Protein AF-A0A0G1F668-F1 (afdb_monomer_lite)

Secondary structure (DSSP, 8-state):
---SSHHHHHHHHHHHHTT--HHHHHHHTTS-HHHHHHHHHTS-----HHHHHHHHHHTT--HHHHHHTS-PPPPP-SHHHHHHHHHHHHTT--HHHHHHHHT--HHHHHHHHHSS---B-GGGHHHHHHHHT--HHHHHTTBS--PPP---HHHHHHHHHHHHTT--HHHHHHHTTS-HHHHHHHHTT-S--TT-HHHHHHHHHHHT--HHHHHHHSPP-----THHHHTT--HHHHHHHHHHHHTT--HHHHHHHHTS-HHHHHHHHTTS----HHHHHHHHHHTTSPPPGGGS---------THHHHHHHHHHHHHTS---HHHHHHHHHHHHHHHHS--

Foldseek 3Di:
DAAPAQQLNVLVVLCVVVVHDLCQLCVQLVHDSVVSVCRNNVVDQDDDPSSLVSNCVSSVHDSVVSVVRGPDDAAAPEPQLNLLVVLCVVVVHDLVRLCVQLVHDSVVSVCRNRNPQQADALVSLVSSCRSSVHQSQVCLVRYDDPDPDAPQQLLCVLSSLCSSVSHDLCRLCVQLVHDSVVNVCRNNVNDQCLPVLVSLVSSCVSSVHDSVSSNVSGDHPPPPPCVVLVVQQQPQLCVLVVLCVVVVHDLCRLCVQLVHDSVVNVCRNSNNDQDDPVVQVSSCVSSVHDDDPVSRDDPPPPPDDPVNVVVVVVVVVVVVPDDDVVVVVVVVVVVVVVVPDDD

Sequence (343 aa):
MPSKTKLGKFLRARRLKLGLRQTEVAKISGMRQSHYSAFETGLFKSLKPKQLNSLSKALQCEPLQLQSLFFNKPEPKTELGKLIRTRRKRLGLTLKEFAKFSGINYPVIRILENGIRDSFSYRLIKPLAKALALEPSVLSKYVGRKMKATDSKLGQLIRTRRKELAFNQIQLAEKLQITRQFLSQIELGKCPLSQNDIMIELLAKVLELDILELQKARPAIKVRRRSVEEARLTPLGKFLTRRRLELGLSQKELAGRMEIWMSTISVIETGRLHPGPKLLNKLSRALECQIPAELIPLRITIRLSNQGFKNLSKIKEISNINNDSEIIDRAIELLREQLEKPT

pLDDT: mean 83.0, std 15.87, range [38.34, 97.5]

Radius of gyration: 42.42 Å; chains: 1; bounding box: 84×62×120 Å

Structure (mmCIF, N/CA/C/O backbone):
data_AF-A0A0G1F668-F1
#
_entry.id   AF-A0A0G1F668-F1
#
loop_
_atom_site.group_PDB
_atom_site.id
_atom_site.type_symbol
_atom_site.label_atom_id
_atom_site.label_alt_id
_atom_site.label_comp_id
_atom_site.label_asym_id
_atom_site.label_entity_id
_atom_site.label_seq_id
_atom_site.pdbx_PDB_ins_code
_atom_site.Cartn_x
_atom_site.Cartn_y
_atom_site.Cartn_z
_atom_site.occupancy
_atom_site.B_iso_or_equiv
_atom_site.auth_seq_id
_atom_site.auth_comp_id
_atom_site.auth_asym_id
_atom_site.auth_atom_id
_atom_site.pdbx_PDB_model_num
ATOM 1 N N . MET A 1 1 ? -30.029 23.454 26.563 1.00 62.38 1 MET A N 1
ATOM 2 C CA . MET A 1 1 ? -29.983 23.138 25.114 1.00 62.38 1 MET A CA 1
ATOM 3 C C . MET A 1 1 ? -30.462 21.712 24.841 1.00 62.38 1 MET A C 1
ATOM 5 O O . MET A 1 1 ? -30.230 20.847 25.684 1.00 62.38 1 MET A O 1
ATOM 9 N N . PRO A 1 2 ? -31.179 21.446 23.736 1.00 73.44 2 PRO A N 1
ATOM 10 C CA . PRO A 1 2 ? -31.526 20.086 23.320 1.00 73.44 2 PRO A CA 1
ATOM 11 C C . PRO A 1 2 ? -30.282 19.315 22.842 1.00 73.44 2 PRO A C 1
ATOM 13 O O . PRO A 1 2 ? -29.390 19.884 22.218 1.00 73.44 2 PRO A O 1
ATOM 16 N N . SER A 1 3 ? -30.212 18.018 23.157 1.00 78.69 3 SER A N 1
ATOM 17 C CA . SER A 1 3 ? -29.082 17.159 22.779 1.00 78.69 3 SER A CA 1
ATOM 18 C C . SER A 1 3 ? -28.982 16.950 21.276 1.00 78.69 3 SER A C 1
ATOM 20 O O . SER A 1 3 ? -29.998 16.732 20.610 1.00 78.69 3 SER A O 1
ATOM 22 N N . LYS A 1 4 ? -27.754 16.862 20.757 1.00 81.12 4 LYS A N 1
ATOM 23 C CA . LYS A 1 4 ? -27.502 16.389 19.385 1.00 81.12 4 LYS A CA 1
ATOM 24 C C . LYS A 1 4 ? -27.450 14.855 19.283 1.00 81.12 4 LYS A C 1
ATOM 26 O O . LYS A 1 4 ? -27.563 14.325 18.182 1.00 81.12 4 LYS A O 1
ATOM 31 N N . THR A 1 5 ? -27.292 14.124 20.393 1.00 88.50 5 THR A N 1
ATOM 32 C CA . THR A 1 5 ? -27.145 12.654 20.382 1.00 88.50 5 THR A CA 1
ATOM 33 C C . THR A 1 5 ? -28.481 11.938 20.608 1.00 88.50 5 THR A C 1
ATOM 35 O O . THR A 1 5 ? -29.347 12.435 21.328 1.00 88.50 5 THR A O 1
ATOM 38 N N . LYS A 1 6 ? -28.653 10.743 20.015 1.00 90.69 6 LYS A N 1
ATOM 39 C CA . LYS A 1 6 ? -29.844 9.895 20.238 1.00 90.69 6 LYS A CA 1
ATOM 40 C C . LYS A 1 6 ? -30.005 9.540 21.722 1.00 90.69 6 LYS A C 1
ATOM 42 O O . LYS A 1 6 ? -31.094 9.697 22.264 1.00 90.69 6 LYS A O 1
ATOM 47 N N . LEU A 1 7 ? -28.903 9.167 22.382 1.00 91.25 7 LEU A N 1
ATOM 48 C CA . LEU A 1 7 ? -28.864 8.893 23.819 1.00 91.25 7 LEU A CA 1
ATOM 49 C C . LEU A 1 7 ? -29.345 10.090 24.646 1.00 91.25 7 LEU A C 1
ATOM 51 O O . LEU A 1 7 ? -30.250 9.941 25.456 1.00 91.25 7 LEU A O 1
ATOM 55 N N . GLY A 1 8 ? -28.783 11.284 24.438 1.00 93.56 8 GLY A N 1
ATOM 56 C CA . GLY A 1 8 ? -29.137 12.444 25.256 1.00 93.56 8 GLY A CA 1
ATOM 57 C C . GLY A 1 8 ? -30.592 12.881 25.073 1.00 93.56 8 GLY A C 1
ATOM 58 O O . GLY A 1 8 ? -31.247 13.245 26.050 1.00 93.56 8 GLY A O 1
ATOM 59 N N . LYS A 1 9 ? -31.133 12.770 23.848 1.00 93.88 9 LYS A N 1
ATOM 60 C CA . LYS A 1 9 ? -32.568 12.980 23.580 1.00 93.88 9 LYS A CA 1
ATOM 61 C C . LYS A 1 9 ? -33.434 11.968 24.334 1.00 93.88 9 LYS A C 1
ATOM 63 O O . LYS A 1 9 ? -34.394 12.373 24.984 1.00 93.88 9 LYS A O 1
ATOM 68 N N . PHE A 1 10 ? -33.072 10.685 24.284 1.00 95.00 10 PHE A N 1
ATOM 69 C CA . PHE A 1 10 ? -33.795 9.621 24.981 1.00 95.00 10 PHE A CA 1
ATOM 70 C C . PHE A 1 10 ? -33.776 9.805 26.502 1.00 95.00 10 PHE A C 1
ATOM 72 O O . PHE A 1 10 ? -34.835 9.798 27.122 1.00 95.00 10 PHE A O 1
ATOM 79 N N . LEU A 1 11 ? -32.597 10.031 27.094 1.00 95.06 11 LEU A N 1
ATOM 80 C CA . LEU A 1 11 ? -32.444 10.229 28.539 1.00 95.06 11 LEU A CA 1
ATOM 81 C C . LEU A 1 11 ? -33.298 11.404 29.025 1.00 95.06 11 LEU A C 1
ATOM 83 O O . LEU A 1 11 ? -34.057 11.264 29.982 1.00 95.06 11 LEU A O 1
ATOM 87 N N . ARG A 1 12 ? -33.250 12.533 28.307 1.00 95.50 12 ARG A N 1
ATOM 88 C CA . ARG A 1 12 ? -34.050 13.716 28.636 1.00 95.50 12 ARG A CA 1
ATOM 89 C C . ARG A 1 12 ? -35.549 13.456 28.525 1.00 95.50 12 ARG A C 1
ATOM 91 O O . ARG A 1 12 ? -36.287 13.826 29.433 1.00 95.50 12 ARG A O 1
ATOM 98 N N . ALA A 1 13 ? -36.001 12.830 27.439 1.00 95.62 13 ALA A N 1
ATOM 99 C CA . ALA A 1 13 ? -37.414 12.512 27.243 1.00 95.62 13 ALA A CA 1
ATOM 100 C C . ALA A 1 13 ? -37.928 11.552 28.325 1.00 95.62 13 ALA A C 1
ATOM 102 O O . ALA A 1 13 ? -38.985 11.788 28.909 1.00 95.62 13 ALA A O 1
ATOM 103 N N . ARG A 1 14 ? -37.155 10.506 28.645 1.00 96.56 14 ARG A N 1
ATOM 104 C CA . ARG A 1 14 ? -37.525 9.526 29.670 1.00 96.56 14 ARG A CA 1
ATOM 105 C C . ARG A 1 14 ? -37.577 10.156 31.057 1.00 96.56 14 ARG A C 1
ATOM 107 O O . ARG A 1 14 ? -38.552 9.944 31.766 1.00 96.56 14 ARG A O 1
ATOM 114 N N . ARG A 1 15 ? -36.586 10.978 31.410 1.00 96.81 15 ARG A N 1
ATOM 115 C CA . ARG A 1 15 ? -36.574 11.715 32.676 1.00 96.81 15 ARG A CA 1
ATOM 116 C C . ARG A 1 15 ? -37.800 12.618 32.827 1.00 96.81 15 ARG A C 1
ATOM 118 O O . ARG A 1 15 ? -38.437 12.590 33.872 1.00 96.81 15 ARG A O 1
ATOM 125 N N . LEU A 1 16 ? -38.127 13.405 31.798 1.00 96.50 16 LEU A N 1
ATOM 126 C CA . LEU A 1 16 ? -39.286 14.304 31.830 1.00 96.50 16 LEU A CA 1
ATOM 127 C C . LEU A 1 16 ? -40.608 13.532 31.930 1.00 96.50 16 LEU A C 1
ATOM 129 O O . LEU A 1 16 ? -41.477 13.940 32.689 1.00 96.50 16 LEU A O 1
ATOM 133 N N . LYS A 1 17 ? -40.733 12.389 31.241 1.00 97.38 17 LYS A N 1
ATOM 134 C CA . LYS A 1 17 ? -41.906 11.504 31.351 1.00 97.38 17 LYS A CA 1
ATOM 135 C C . LYS A 1 17 ? -42.102 10.953 32.770 1.00 97.38 17 LYS A C 1
ATOM 137 O O . LYS A 1 17 ? -43.231 10.701 33.164 1.00 97.38 17 LYS A O 1
ATOM 142 N N . LEU A 1 18 ? -41.017 10.770 33.521 1.00 96.88 18 LEU A N 1
ATOM 143 C CA . LEU A 1 18 ? -41.045 10.328 34.918 1.00 96.88 18 LEU A CA 1
ATOM 144 C C . LEU A 1 18 ? -41.188 11.490 35.919 1.00 96.88 18 LEU A C 1
ATOM 146 O O . LEU A 1 18 ? -41.170 11.250 37.119 1.00 96.88 18 LEU A O 1
ATOM 150 N N . GLY A 1 19 ? -41.276 12.742 35.453 1.00 97.12 19 GLY A N 1
ATOM 151 C CA . GLY A 1 19 ? -41.369 13.919 36.324 1.00 97.12 19 GLY A CA 1
ATOM 152 C C . GLY A 1 19 ? -40.091 14.234 37.111 1.00 97.12 19 GLY A C 1
ATOM 153 O O . GLY A 1 19 ? -40.127 15.043 38.031 1.00 97.12 19 GLY A O 1
ATOM 154 N N . LEU A 1 20 ? -38.954 13.625 36.758 1.00 97.25 20 LEU A N 1
ATOM 155 C CA . LEU A 1 20 ? -37.727 13.709 37.552 1.00 97.25 20 LEU A CA 1
ATOM 156 C C . LEU A 1 20 ? -36.856 14.921 37.180 1.00 97.25 20 LEU A C 1
ATOM 158 O O . LEU A 1 20 ? -36.667 15.284 36.008 1.00 97.25 20 LEU A O 1
ATOM 162 N N . ARG A 1 21 ? -36.207 15.512 38.182 1.00 97.44 21 ARG A N 1
ATOM 163 C CA . ARG A 1 21 ? -35.127 16.494 38.013 1.00 97.44 21 ARG A CA 1
ATOM 164 C C . ARG A 1 21 ? -33.801 15.789 37.718 1.00 97.44 21 ARG A C 1
ATOM 166 O O . ARG A 1 21 ? -33.587 14.625 38.048 1.00 97.44 21 ARG A O 1
ATOM 173 N N . GLN A 1 22 ? -32.863 16.496 37.085 1.00 97.25 22 GLN A N 1
ATOM 174 C CA . GLN A 1 22 ? -31.537 15.929 36.784 1.00 97.25 22 GLN A CA 1
ATOM 175 C C . GLN A 1 22 ? -30.779 15.507 38.055 1.00 97.25 22 GLN A C 1
ATOM 177 O O . GLN A 1 22 ? -30.064 14.509 38.038 1.00 97.25 22 GLN A O 1
ATOM 182 N N . THR A 1 23 ? -30.936 16.261 39.146 1.00 97.50 23 THR A N 1
ATOM 183 C CA . THR A 1 23 ? -30.355 15.967 40.465 1.00 97.50 23 THR A CA 1
ATOM 184 C C . THR A 1 23 ? -30.878 14.658 41.049 1.00 97.50 23 THR A C 1
ATOM 186 O O . THR A 1 23 ? -30.102 13.887 41.605 1.00 97.50 23 THR A O 1
ATOM 189 N N . GLU A 1 24 ? -32.168 14.375 40.877 1.00 97.50 24 GLU A N 1
ATOM 190 C CA . GLU A 1 24 ? -32.819 13.161 41.378 1.00 97.50 24 GLU A CA 1
ATOM 191 C C . GLU A 1 24 ? -32.341 11.929 40.618 1.00 97.50 24 GLU A C 1
ATOM 193 O O . GLU A 1 24 ? -31.877 10.974 41.235 1.00 97.50 24 GLU A O 1
ATOM 198 N N . VAL A 1 25 ? -32.342 11.977 39.279 1.00 97.06 25 VAL A N 1
ATOM 199 C CA . VAL A 1 25 ? -31.810 10.870 38.465 1.00 97.06 25 VAL A CA 1
ATOM 200 C C . VAL A 1 25 ? -30.346 10.609 38.807 1.00 97.06 25 VAL A C 1
ATOM 202 O O . VAL A 1 25 ? -29.932 9.457 38.934 1.00 97.06 25 VAL A O 1
ATOM 205 N N . ALA A 1 26 ? -29.557 11.668 38.992 1.00 96.94 26 ALA A N 1
ATOM 206 C CA . ALA A 1 26 ? -28.158 11.557 39.375 1.00 96.94 26 ALA A CA 1
ATOM 207 C C . ALA A 1 26 ? -27.988 10.891 40.752 1.00 96.94 26 ALA A C 1
ATOM 209 O O . ALA A 1 26 ? -27.183 9.970 40.879 1.00 96.94 26 ALA A O 1
ATOM 210 N N . LYS A 1 27 ? -28.804 11.273 41.745 1.00 96.94 27 LYS A N 1
ATOM 211 C CA . LYS A 1 27 ? -28.826 10.652 43.078 1.00 96.94 27 LYS A CA 1
ATOM 212 C C . LYS A 1 27 ? -29.193 9.166 43.006 1.00 96.94 27 LYS A C 1
ATOM 214 O O . LYS A 1 27 ? -28.454 8.346 43.540 1.00 96.94 27 LYS A O 1
ATOM 219 N N . ILE A 1 28 ? -30.265 8.809 42.292 1.00 96.31 28 ILE A N 1
ATOM 220 C CA . ILE A 1 28 ? -30.735 7.416 42.156 1.00 96.31 28 ILE A CA 1
ATOM 221 C C . ILE A 1 28 ? -29.701 6.549 41.423 1.00 96.31 28 ILE A C 1
ATOM 223 O O . ILE A 1 28 ? -29.450 5.407 41.798 1.00 96.31 28 ILE A O 1
ATOM 227 N N . SER A 1 29 ? -29.065 7.091 40.383 1.00 94.88 29 SER A N 1
ATOM 228 C CA . SER A 1 29 ? -28.052 6.372 39.599 1.00 94.88 29 SER A CA 1
ATOM 229 C C . SER A 1 29 ? -26.641 6.414 40.206 1.00 94.88 29 SER A C 1
ATOM 231 O O . SER A 1 29 ? -25.715 5.842 39.624 1.00 94.88 29 SER A O 1
ATOM 233 N N . GLY A 1 30 ? -26.456 7.072 41.356 1.00 94.88 30 GLY A N 1
ATOM 234 C CA . GLY A 1 30 ? -25.165 7.182 42.036 1.00 94.88 30 GLY A CA 1
ATOM 235 C C . GLY A 1 30 ? -24.115 7.972 41.246 1.00 94.88 30 GLY A C 1
ATOM 236 O O . GLY A 1 30 ? -22.928 7.647 41.298 1.00 94.88 30 GLY A O 1
ATOM 237 N N . MET A 1 31 ? -24.523 8.983 40.473 1.00 95.25 31 MET A N 1
ATOM 238 C CA . MET A 1 31 ? -23.611 9.853 39.725 1.00 95.25 31 MET A CA 1
ATOM 239 C C . MET A 1 31 ? -23.769 11.328 40.083 1.00 95.25 31 MET A C 1
ATOM 241 O O . MET A 1 31 ? -24.760 11.758 40.658 1.00 95.25 31 MET A O 1
ATOM 245 N N . ARG A 1 32 ? -22.776 12.137 39.705 1.00 96.44 32 ARG A N 1
ATOM 246 C CA . ARG A 1 32 ? -22.866 13.596 39.829 1.00 96.44 32 ARG A CA 1
ATOM 247 C C . ARG A 1 32 ? -23.904 14.140 38.845 1.00 96.44 32 ARG A C 1
ATOM 249 O O . ARG A 1 32 ? -23.953 13.698 37.696 1.00 96.44 32 ARG A O 1
ATOM 256 N N . GLN A 1 33 ? -24.679 15.143 39.254 1.00 96.88 33 GLN A N 1
ATOM 257 C CA . GLN A 1 33 ? -25.666 15.778 38.371 1.00 96.88 33 GLN A CA 1
ATOM 258 C C . GLN A 1 33 ? -25.020 16.351 37.102 1.00 96.88 33 GLN A C 1
ATOM 260 O O . GLN A 1 33 ? -25.575 16.197 36.015 1.00 96.88 33 GLN A O 1
ATOM 265 N N . SER A 1 34 ? -23.814 16.912 37.207 1.00 96.31 34 SER A N 1
ATOM 266 C CA . SER A 1 34 ? -23.057 17.410 36.054 1.00 96.31 34 SER A CA 1
ATOM 267 C C . SER A 1 34 ? -22.725 16.307 35.042 1.00 96.31 34 SER A C 1
ATOM 269 O O . SER A 1 34 ? -22.824 16.530 33.839 1.00 96.31 34 SER A O 1
ATOM 271 N N . HIS A 1 35 ? -22.412 15.092 35.506 1.00 94.94 35 HIS A N 1
ATOM 272 C CA . HIS A 1 35 ? -22.218 13.924 34.640 1.00 94.94 35 HIS A CA 1
ATOM 273 C C . HIS A 1 35 ? -23.505 13.541 33.909 1.00 94.94 35 HIS A C 1
ATOM 275 O O . HIS A 1 35 ? -23.475 13.312 32.702 1.00 94.94 35 HIS A O 1
ATOM 281 N N . TYR A 1 36 ? -24.633 13.497 34.618 1.00 95.38 36 TYR A N 1
ATOM 282 C CA . TYR A 1 36 ? -25.922 13.205 34.000 1.00 95.38 36 TYR A CA 1
ATOM 283 C C . TYR A 1 36 ? -26.302 14.268 32.953 1.00 95.38 36 TYR A C 1
ATOM 285 O O . TYR A 1 36 ? -26.645 13.941 31.815 1.00 95.38 36 TYR A O 1
ATOM 293 N N . SER A 1 37 ? -26.134 15.548 33.295 1.00 95.56 37 SER A N 1
ATOM 294 C CA . SER A 1 37 ? -26.334 16.671 32.373 1.00 95.56 37 SER A CA 1
ATOM 295 C C . SER A 1 37 ? -25.419 16.582 31.143 1.00 95.56 37 SER A C 1
ATOM 297 O O . SER A 1 37 ? -25.859 16.842 30.022 1.00 95.56 37 SER A O 1
ATOM 299 N N . ALA A 1 38 ? -24.170 16.128 31.299 1.00 93.88 38 ALA A N 1
ATOM 300 C CA . ALA A 1 38 ? -23.252 15.900 30.181 1.00 93.88 38 ALA A CA 1
ATOM 301 C C . ALA A 1 38 ? -23.747 14.805 29.215 1.00 93.88 38 ALA A C 1
ATOM 303 O O . ALA A 1 38 ? -23.549 14.921 28.003 1.00 93.88 38 ALA A O 1
ATOM 304 N N . PHE A 1 39 ? -24.434 13.768 29.707 1.00 92.12 39 PHE A N 1
ATOM 305 C CA . PHE A 1 39 ? -25.101 12.789 28.841 1.00 92.12 39 PHE A CA 1
ATOM 306 C C . PHE A 1 39 ? -26.321 13.390 28.136 1.00 92.12 39 PHE A C 1
ATOM 308 O O . PHE A 1 39 ? -26.450 13.240 26.920 1.00 92.12 39 PHE A O 1
ATOM 315 N N . GLU A 1 40 ? -27.184 14.117 28.858 1.00 93.81 40 GLU A N 1
ATOM 316 C CA . GLU A 1 40 ? -28.361 14.765 28.259 1.00 93.81 40 GLU A CA 1
ATOM 317 C C . GLU A 1 40 ? -27.977 15.801 27.205 1.00 93.81 40 GLU A C 1
ATOM 319 O O . GLU A 1 40 ? -28.616 15.879 26.166 1.00 93.81 40 GLU A O 1
ATOM 324 N N . THR A 1 41 ? -26.917 16.575 27.411 1.00 92.75 41 THR A N 1
ATOM 325 C CA . THR A 1 41 ? -26.439 17.575 26.437 1.00 92.75 41 THR A CA 1
ATOM 326 C C . THR A 1 41 ? -25.645 16.954 25.284 1.00 92.75 41 THR A C 1
ATOM 328 O O . THR A 1 41 ? -25.466 17.589 24.245 1.00 92.75 41 THR A O 1
ATOM 331 N N . GLY A 1 42 ? -25.228 15.691 25.420 1.00 89.00 42 GLY A N 1
ATOM 332 C CA . GLY A 1 42 ? -24.474 14.953 24.407 1.00 89.00 42 GLY A CA 1
ATOM 333 C C . GLY A 1 42 ? -22.966 15.216 24.422 1.00 89.00 42 GLY A C 1
ATOM 334 O O . GLY A 1 42 ? -22.275 14.794 23.491 1.00 89.00 42 GLY A O 1
ATOM 335 N N . LEU A 1 43 ? -22.452 15.876 25.466 1.00 87.25 43 LEU A N 1
ATOM 336 C CA . LEU A 1 43 ? -21.015 15.990 25.736 1.00 87.25 43 LEU A CA 1
ATOM 337 C C . LEU A 1 43 ? -20.400 14.601 25.942 1.00 87.25 43 LEU A C 1
ATOM 339 O O . LEU A 1 43 ? -19.350 14.286 25.379 1.00 87.25 43 LEU A O 1
ATOM 343 N N . PHE A 1 44 ? -21.092 13.735 26.684 1.00 87.06 44 PHE A N 1
ATOM 344 C CA . PHE A 1 44 ? -20.717 12.334 26.832 1.00 87.06 44 PHE A CA 1
ATOM 345 C C . PHE A 1 44 ? -21.530 11.439 25.900 1.00 87.06 44 PHE A C 1
ATOM 347 O O . PHE A 1 44 ? -22.752 11.536 25.807 1.00 87.06 44 PHE A O 1
ATOM 354 N N . LYS A 1 45 ? -20.827 10.541 25.203 1.00 80.75 45 LYS A N 1
ATOM 355 C CA . LYS A 1 45 ? -21.398 9.702 24.135 1.00 80.75 45 LYS A CA 1
ATOM 356 C C . LYS A 1 45 ? -21.480 8.214 24.491 1.00 80.75 45 LYS A C 1
ATOM 358 O O . LYS A 1 45 ? -22.047 7.439 23.726 1.00 80.75 45 LYS A O 1
ATOM 363 N N . SER A 1 46 ? -20.916 7.808 25.630 1.00 81.88 46 SER A N 1
ATOM 364 C CA . SER A 1 46 ? -20.824 6.404 26.046 1.00 81.88 46 SER A CA 1
ATOM 365 C C . SER A 1 46 ? -20.922 6.247 27.560 1.00 81.88 46 SER A C 1
ATOM 367 O O . SER A 1 46 ? -20.244 6.979 28.282 1.00 81.88 46 SER A O 1
ATOM 369 N N . LEU A 1 47 ? -21.674 5.249 28.027 1.00 82.62 47 LEU A N 1
ATOM 370 C CA . LEU A 1 47 ? -21.724 4.854 29.437 1.00 82.62 47 LEU A CA 1
ATOM 371 C C . LEU A 1 47 ? -20.798 3.664 29.702 1.00 82.62 47 LEU A C 1
ATOM 373 O O . LEU A 1 47 ? -20.651 2.770 28.869 1.00 82.62 47 LEU A O 1
ATOM 377 N N . LYS A 1 48 ? -20.184 3.630 30.887 1.00 85.00 48 LYS A N 1
ATOM 378 C CA . LYS A 1 48 ? -19.529 2.416 31.393 1.00 85.00 48 LYS A CA 1
ATOM 379 C C . LYS A 1 48 ? -20.599 1.380 31.789 1.00 85.00 48 LYS A C 1
ATOM 381 O O . LYS A 1 48 ? -21.681 1.790 32.207 1.00 85.00 48 LYS A O 1
ATOM 386 N N . PRO A 1 49 ? -20.298 0.067 31.779 1.00 84.81 49 PRO A N 1
ATOM 387 C CA . PRO A 1 49 ? -21.273 -0.977 32.127 1.00 84.81 49 PRO A CA 1
ATOM 388 C C . PRO A 1 49 ? -21.947 -0.769 33.492 1.00 84.81 49 PRO A C 1
ATOM 390 O O . PRO A 1 49 ? -23.161 -0.875 33.609 1.00 84.81 49 PRO A O 1
ATOM 393 N N . LYS A 1 50 ? -21.177 -0.362 34.513 1.00 87.44 50 LYS A N 1
ATOM 394 C CA . LYS A 1 50 ? -21.730 -0.028 35.838 1.00 87.44 50 LYS A CA 1
ATOM 395 C C . LYS A 1 50 ? -22.742 1.124 35.778 1.00 87.44 50 LYS A C 1
ATOM 397 O O . LYS A 1 50 ? -23.796 1.046 36.390 1.00 87.44 50 LYS A O 1
ATOM 402 N N . GLN A 1 51 ? -22.436 2.173 35.011 1.00 90.31 51 GLN A N 1
ATOM 403 C CA . GLN A 1 51 ? -23.309 3.344 34.875 1.00 90.31 51 GLN A CA 1
ATOM 404 C C . GLN A 1 51 ? -24.586 3.016 34.099 1.00 90.31 51 GLN A C 1
ATOM 406 O O . GLN A 1 51 ? -25.628 3.586 34.392 1.00 90.31 51 GLN A O 1
ATOM 411 N N . LEU A 1 52 ? -24.502 2.102 33.128 1.00 91.12 52 LEU A N 1
ATOM 412 C CA . LEU A 1 52 ? -25.638 1.625 32.342 1.00 91.12 52 LEU A CA 1
ATOM 413 C C . LEU A 1 52 ? -26.684 0.966 33.244 1.00 91.12 52 LEU A C 1
ATOM 415 O O . LEU A 1 52 ? -27.842 1.368 33.206 1.00 91.12 52 LEU A O 1
ATOM 419 N N . ASN A 1 53 ? -26.265 0.037 34.107 1.00 91.56 53 ASN A N 1
ATOM 420 C CA . ASN A 1 53 ? -27.174 -0.639 35.035 1.00 91.56 53 ASN A CA 1
ATOM 421 C C . ASN A 1 53 ? -27.809 0.344 36.028 1.00 91.56 53 ASN A C 1
ATOM 423 O O . ASN A 1 53 ? -29.018 0.305 36.245 1.00 91.56 53 ASN A O 1
ATOM 427 N N . SER A 1 54 ? -27.023 1.265 36.595 1.00 93.75 54 SER A N 1
ATOM 428 C CA . SER A 1 54 ? -27.555 2.270 37.522 1.00 93.75 54 SER A CA 1
ATOM 429 C C . SER A 1 54 ? -28.536 3.238 36.849 1.00 93.75 54 SER A C 1
ATOM 431 O O . SER A 1 54 ? -29.547 3.599 37.445 1.00 93.75 54 SER A O 1
ATOM 433 N N . LEU A 1 55 ? -28.275 3.645 35.601 1.00 94.00 55 LEU A N 1
ATOM 434 C CA . LEU A 1 55 ? -29.185 4.502 34.831 1.00 94.00 55 LEU A CA 1
ATOM 435 C C . LEU A 1 55 ? -30.450 3.782 34.387 1.00 94.00 55 LEU A C 1
ATOM 437 O O . LEU A 1 55 ? -31.519 4.380 34.431 1.00 94.00 55 LEU A O 1
ATOM 441 N N . SER A 1 56 ? -30.334 2.519 33.978 1.00 94.94 56 SER A N 1
ATOM 442 C CA . SER A 1 56 ? -31.474 1.670 33.628 1.00 94.94 56 SER A CA 1
ATOM 443 C C . SER A 1 56 ? -32.458 1.582 34.793 1.00 94.94 56 SER A C 1
ATOM 445 O O . SER A 1 56 ? -33.645 1.849 34.602 1.00 94.94 56 SER A O 1
ATOM 447 N N . LYS A 1 57 ? -31.948 1.335 36.010 1.00 94.75 57 LYS A N 1
ATOM 448 C CA . LYS A 1 57 ? -32.749 1.344 37.241 1.00 94.75 57 LYS A CA 1
ATOM 449 C C . LYS A 1 57 ? -33.381 2.713 37.504 1.00 94.75 57 LYS A C 1
ATOM 451 O O . LYS A 1 57 ? -34.583 2.793 37.725 1.00 94.75 57 LYS A O 1
ATOM 456 N N . ALA A 1 58 ? -32.597 3.792 37.428 1.00 95.56 58 ALA A N 1
ATOM 457 C CA . ALA A 1 58 ? -33.083 5.146 37.712 1.00 95.56 58 ALA A CA 1
ATOM 458 C C . ALA A 1 58 ? -34.159 5.641 36.730 1.00 95.56 58 ALA A C 1
ATOM 460 O O . ALA A 1 58 ? -35.052 6.387 37.116 1.00 95.56 58 ALA A O 1
ATOM 461 N N . LEU A 1 59 ? -34.074 5.239 35.461 1.00 95.56 59 LEU A N 1
ATOM 462 C CA . LEU A 1 59 ? -34.989 5.656 34.393 1.00 95.56 59 LEU A CA 1
ATOM 463 C C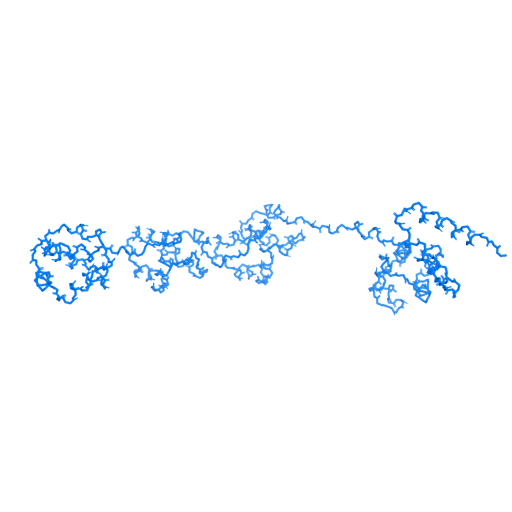 . LEU A 1 59 ? -36.061 4.604 34.070 1.00 95.56 59 LEU A C 1
ATOM 465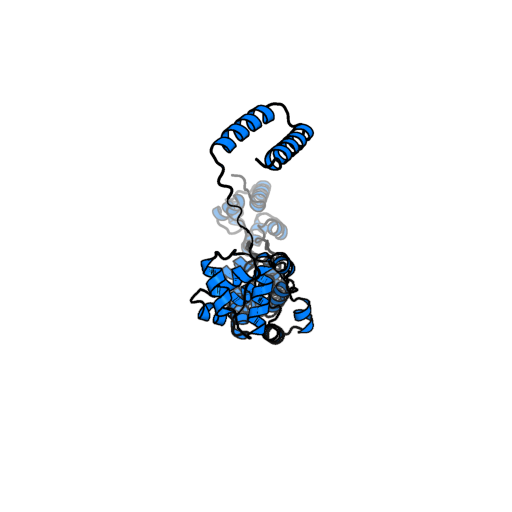 O O . LEU A 1 59 ? -36.798 4.770 33.090 1.00 95.56 59 LEU A O 1
ATOM 469 N N . GLN A 1 60 ? -36.128 3.535 34.873 1.00 95.69 60 GLN A N 1
ATOM 470 C CA . GLN A 1 60 ? -37.079 2.429 34.743 1.00 95.69 60 GLN A CA 1
ATOM 471 C C . GLN A 1 60 ? -37.176 1.940 33.291 1.00 95.69 60 GLN A C 1
ATOM 473 O O . GLN A 1 60 ? -38.237 1.996 32.666 1.00 95.69 60 GLN A O 1
ATOM 478 N N . CYS A 1 61 ? -36.039 1.582 32.700 1.00 93.69 61 CYS A N 1
ATOM 479 C CA . CYS A 1 61 ? -35.964 1.136 31.309 1.00 93.69 61 CYS A CA 1
ATOM 480 C C . CYS A 1 61 ? -35.022 -0.054 31.163 1.00 93.69 61 CYS A C 1
ATOM 482 O O . CYS A 1 61 ? -34.081 -0.207 31.941 1.00 93.69 61 CYS A O 1
ATOM 484 N N . GLU A 1 62 ? -35.261 -0.872 30.143 1.00 93.00 62 GLU A N 1
ATOM 485 C CA . GLU A 1 62 ? -34.445 -2.046 29.847 1.00 93.00 62 GLU A CA 1
ATOM 486 C C . GLU A 1 62 ? -32.979 -1.657 29.560 1.00 93.00 62 GLU A C 1
ATOM 488 O O . GLU A 1 62 ? -32.729 -0.775 28.724 1.00 93.00 62 GLU A O 1
ATOM 493 N N . PRO A 1 63 ? -31.980 -2.314 30.189 1.00 88.69 63 PRO A N 1
ATOM 494 C CA . PRO A 1 63 ? -30.560 -2.069 29.925 1.00 88.69 63 PRO A CA 1
ATOM 495 C C . PRO A 1 63 ? -30.205 -2.155 28.435 1.00 88.69 63 PRO A C 1
ATOM 497 O O . PRO A 1 63 ? -29.422 -1.347 27.932 1.00 88.69 63 PRO A O 1
ATOM 500 N N . LEU A 1 64 ? -30.826 -3.094 27.713 1.00 85.44 64 LEU A N 1
ATOM 501 C CA . LEU A 1 64 ? -30.629 -3.304 26.276 1.00 85.44 64 LEU A CA 1
ATOM 502 C C . LEU A 1 64 ? -31.105 -2.110 25.437 1.00 85.44 64 LEU A C 1
ATOM 504 O O . LEU A 1 64 ? -30.477 -1.761 24.434 1.00 85.44 64 LEU A O 1
ATOM 508 N N . GLN A 1 65 ? -32.175 -1.433 25.866 1.00 88.31 65 GLN A N 1
ATOM 509 C CA . GLN A 1 65 ? -32.686 -0.239 25.194 1.00 88.31 65 GLN A CA 1
ATOM 510 C C . GLN A 1 65 ? -31.708 0.93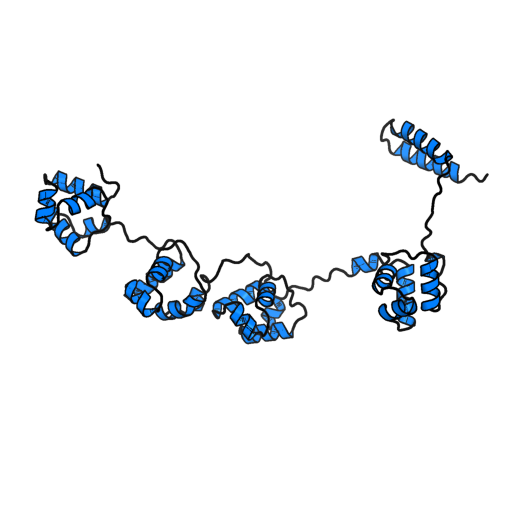0 25.331 1.00 88.31 65 GLN A C 1
ATOM 512 O O . GLN A 1 65 ? -31.430 1.622 24.356 1.00 88.31 65 GLN A O 1
ATOM 517 N N . LEU A 1 66 ? -31.123 1.124 26.517 1.00 87.06 66 LEU A N 1
ATOM 518 C CA . LEU A 1 66 ? -30.032 2.088 26.689 1.00 87.06 66 LEU A CA 1
ATOM 519 C C . LEU A 1 66 ? -28.795 1.679 25.883 1.00 87.06 66 LEU A C 1
ATOM 521 O O . LEU A 1 66 ? -28.097 2.544 25.349 1.00 87.06 66 LEU A O 1
ATOM 525 N N . GLN A 1 67 ? -28.550 0.372 25.756 1.00 84.25 67 GLN A N 1
ATOM 526 C CA . GLN A 1 67 ? -27.413 -0.164 25.022 1.00 84.25 67 GLN A CA 1
ATOM 527 C C . GLN A 1 67 ? -27.454 0.103 23.521 1.00 84.25 67 GLN A C 1
ATOM 529 O O . GLN A 1 67 ? -26.433 0.477 22.939 1.00 84.25 67 GLN A O 1
ATOM 534 N N . SER A 1 68 ? -28.627 -0.005 22.905 1.00 83.44 68 SER A N 1
ATOM 535 C CA . SER A 1 68 ? -28.802 0.275 21.477 1.00 83.44 68 SER A CA 1
ATOM 536 C C . SER A 1 68 ? -28.641 1.760 21.120 1.00 83.44 68 SER A C 1
ATOM 538 O O . SER A 1 68 ? -28.366 2.098 19.969 1.00 83.44 68 SER A O 1
ATOM 540 N N . LEU A 1 69 ? -28.765 2.659 22.101 1.00 83.44 69 LEU A N 1
ATOM 541 C CA . LEU A 1 69 ? -28.696 4.110 21.910 1.00 83.44 69 LEU A CA 1
ATOM 542 C C . LEU A 1 69 ? -27.278 4.688 22.023 1.00 83.44 69 LEU A C 1
ATOM 544 O O . LEU A 1 69 ? -27.087 5.889 21.787 1.00 83.44 69 LEU A O 1
ATOM 548 N N . PHE A 1 70 ? -26.280 3.872 22.375 1.00 73.00 70 PHE A N 1
ATOM 549 C CA . PHE A 1 70 ? -24.896 4.326 22.456 1.00 73.00 70 PHE A CA 1
ATOM 550 C C . PHE A 1 70 ? -24.324 4.702 21.094 1.00 73.00 70 PHE A C 1
ATOM 552 O O . PHE A 1 70 ? -24.645 4.113 20.063 1.00 73.00 70 PHE A O 1
ATOM 559 N N . PHE A 1 71 ? -23.382 5.652 21.098 1.00 59.75 71 PHE A N 1
ATOM 560 C CA . PHE A 1 71 ? -22.445 5.753 19.987 1.00 59.75 71 PHE A CA 1
ATOM 561 C C . PHE A 1 71 ? -21.659 4.442 19.935 1.00 59.75 71 PHE A C 1
ATOM 563 O O . PHE A 1 71 ? -20.755 4.213 20.746 1.00 59.75 71 PHE A O 1
ATOM 570 N N . ASN A 1 72 ? -22.012 3.579 18.983 1.00 61.69 72 ASN A N 1
ATOM 571 C CA . ASN A 1 72 ? -21.195 2.430 18.641 1.00 61.69 72 ASN A CA 1
ATOM 572 C C . ASN A 1 72 ? -19.769 2.923 18.382 1.00 61.69 72 ASN A C 1
ATOM 574 O O . ASN A 1 72 ? -19.561 3.961 17.739 1.00 61.69 72 ASN A O 1
ATOM 578 N N . LYS A 1 73 ? -18.775 2.204 18.926 1.00 67.06 73 LYS A N 1
ATOM 579 C CA . LYS A 1 73 ? -17.369 2.451 18.577 1.00 67.06 73 LYS A CA 1
ATOM 580 C C . LYS A 1 73 ? -17.298 2.540 17.054 1.00 67.06 73 LYS A C 1
ATOM 582 O O . LYS A 1 73 ? -17.887 1.665 16.418 1.00 67.06 73 LYS A O 1
ATOM 587 N N . PRO A 1 74 ? -16.604 3.549 16.494 1.00 70.06 74 PRO A N 1
ATOM 588 C CA . PRO A 1 74 ? -16.580 3.761 15.056 1.00 70.06 74 PRO A CA 1
ATOM 589 C C . PRO A 1 74 ? -16.301 2.433 14.365 1.00 70.06 74 PRO A C 1
ATOM 591 O O . PRO A 1 74 ? -15.398 1.679 14.760 1.00 70.06 74 PRO A O 1
ATOM 594 N N . GLU A 1 75 ? -17.167 2.094 13.422 1.00 78.31 75 GLU A N 1
ATOM 595 C CA . GLU A 1 75 ? -16.958 0.916 12.611 1.00 78.31 75 GLU A CA 1
ATOM 596 C C . GLU A 1 75 ? -15.751 1.145 11.705 1.00 78.31 75 GLU A C 1
ATOM 598 O O . GLU A 1 75 ? -15.492 2.280 11.283 1.00 78.31 75 GLU A O 1
ATOM 603 N N . PRO A 1 76 ? -14.963 0.090 11.457 1.00 87.19 76 PRO A N 1
ATOM 604 C CA . PRO A 1 76 ? -13.878 0.166 10.501 1.00 87.19 76 PRO A CA 1
ATOM 605 C C . PRO A 1 76 ? -14.434 0.585 9.138 1.00 87.19 76 PRO A C 1
ATOM 607 O O . PRO A 1 76 ? -15.306 -0.079 8.580 1.00 87.19 76 PRO A O 1
ATOM 610 N N . LYS A 1 77 ? -13.918 1.693 8.602 1.00 88.69 77 LYS A N 1
ATOM 611 C CA . LYS A 1 77 ? -14.307 2.188 7.274 1.00 88.69 77 LYS A CA 1
ATOM 612 C C . LYS A 1 77 ? -13.625 1.418 6.143 1.00 88.69 77 LYS A C 1
ATOM 614 O O . LYS A 1 77 ? -14.131 1.403 5.030 1.00 88.69 77 LYS A O 1
ATOM 619 N N . THR A 1 78 ? -12.474 0.813 6.426 1.00 92.31 78 THR A N 1
ATOM 620 C CA . THR A 1 78 ? -11.617 0.131 5.453 1.00 92.31 78 THR A CA 1
ATOM 621 C C . THR A 1 78 ? -11.793 -1.384 5.515 1.00 92.31 78 THR A C 1
ATOM 623 O O . THR A 1 78 ? -12.109 -1.936 6.572 1.00 92.31 78 THR A O 1
ATOM 626 N N . GLU A 1 79 ? -11.548 -2.071 4.398 1.00 92.12 79 GLU A N 1
ATOM 627 C CA . GLU A 1 79 ? -11.595 -3.539 4.333 1.00 92.12 79 GLU A CA 1
ATOM 628 C C . GLU A 1 79 ? -10.514 -4.174 5.213 1.00 92.12 79 GLU A C 1
ATOM 630 O O . GLU A 1 79 ? -10.777 -5.143 5.931 1.00 92.12 79 GLU A O 1
ATOM 635 N N . LEU A 1 80 ? -9.322 -3.568 5.265 1.00 93.44 80 LEU A N 1
ATOM 636 C CA . LEU A 1 80 ? -8.293 -3.946 6.230 1.00 93.44 80 LEU A CA 1
ATOM 637 C C . LEU A 1 80 ? -8.800 -3.843 7.676 1.00 93.44 80 LEU A C 1
ATOM 639 O O . LEU A 1 80 ? -8.628 -4.772 8.467 1.00 93.44 80 LEU A O 1
ATOM 643 N N . GLY A 1 81 ? -9.431 -2.722 8.033 1.00 94.56 81 GLY A N 1
ATOM 644 C CA . GLY A 1 81 ? -9.925 -2.496 9.387 1.00 94.56 81 GLY A CA 1
ATOM 645 C C . GLY A 1 81 ? -11.003 -3.505 9.783 1.00 94.56 81 GLY A C 1
ATOM 646 O O . GLY A 1 81 ? -10.996 -4.017 10.907 1.00 94.56 81 GLY A O 1
ATOM 647 N N . LYS A 1 82 ? -11.894 -3.849 8.843 1.00 94.12 82 LYS A N 1
ATOM 648 C CA . LYS A 1 82 ? -12.921 -4.888 9.012 1.00 94.12 82 LYS A CA 1
ATOM 649 C C . LYS A 1 82 ? -12.290 -6.255 9.249 1.00 94.12 82 LYS A C 1
ATOM 651 O O . LYS A 1 82 ? -12.677 -6.936 10.203 1.00 94.12 82 LYS A O 1
ATOM 656 N N . LEU A 1 83 ? -11.291 -6.627 8.446 1.00 94.38 83 LEU A N 1
ATOM 657 C CA . LEU A 1 83 ? -10.553 -7.883 8.589 1.00 94.38 83 LEU A CA 1
ATOM 658 C C . LEU A 1 83 ? -9.889 -7.983 9.970 1.00 94.38 83 LEU A C 1
ATOM 660 O O . LEU A 1 83 ? -10.108 -8.960 10.690 1.00 94.38 83 LEU A O 1
ATOM 664 N N . ILE A 1 84 ? -9.138 -6.950 10.368 1.00 95.12 84 ILE A N 1
ATOM 665 C CA . ILE A 1 84 ? -8.446 -6.901 11.664 1.00 95.12 84 ILE A CA 1
ATOM 666 C C . ILE A 1 84 ? -9.455 -7.014 12.809 1.00 95.12 84 ILE A C 1
ATOM 668 O O . ILE A 1 84 ? -9.288 -7.863 13.684 1.00 95.12 84 ILE A O 1
ATOM 672 N N . ARG A 1 85 ? -10.527 -6.206 12.802 1.00 94.50 85 ARG A N 1
ATOM 673 C CA . ARG A 1 85 ? -11.543 -6.224 13.866 1.00 94.50 85 ARG A CA 1
ATOM 674 C C . ARG A 1 85 ? -12.205 -7.591 13.984 1.00 94.50 85 ARG A C 1
ATOM 676 O O . ARG A 1 85 ? -12.357 -8.088 15.099 1.00 94.50 85 ARG A O 1
ATOM 683 N N . THR A 1 86 ? -12.616 -8.173 12.861 1.00 94.19 86 THR A N 1
ATOM 684 C CA . THR A 1 86 ? -13.324 -9.460 12.829 1.00 94.19 86 THR A CA 1
ATOM 685 C C . THR A 1 86 ? -12.437 -10.567 13.375 1.00 94.19 86 THR A C 1
ATOM 687 O O . THR A 1 86 ? -12.833 -11.284 14.295 1.00 94.19 86 THR A O 1
ATOM 690 N N . ARG A 1 87 ? -11.195 -10.657 12.885 1.00 95.81 87 ARG A N 1
ATOM 691 C CA . ARG A 1 87 ? -10.263 -11.695 13.320 1.00 95.81 87 ARG A CA 1
ATOM 692 C C . ARG A 1 87 ? -9.843 -11.517 14.778 1.00 95.81 87 ARG A C 1
ATOM 694 O O . ARG A 1 87 ? -9.892 -12.482 15.532 1.00 95.81 87 ARG A O 1
ATOM 701 N N . ARG A 1 88 ? -9.545 -10.288 15.210 1.00 95.56 88 ARG A N 1
ATOM 702 C CA . ARG A 1 88 ? -9.229 -9.971 16.611 1.00 95.56 88 ARG A CA 1
ATOM 703 C C . ARG A 1 88 ? -10.370 -10.349 17.559 1.00 95.56 88 ARG A C 1
ATOM 705 O O . ARG A 1 88 ? -10.117 -10.951 18.596 1.00 95.56 88 ARG A O 1
ATOM 712 N N . LYS A 1 89 ? -11.620 -10.015 17.210 1.00 93.44 89 LYS A N 1
ATOM 713 C CA . LYS A 1 89 ? -12.801 -10.389 18.008 1.00 93.44 89 LYS A CA 1
ATOM 714 C C . LYS A 1 89 ? -12.997 -11.903 18.071 1.00 93.44 89 LYS A C 1
ATOM 716 O O . LYS A 1 89 ? -13.305 -12.407 19.140 1.00 93.44 89 LYS A O 1
ATOM 721 N N . ARG A 1 90 ? -12.779 -12.620 16.962 1.00 94.25 90 ARG A N 1
ATOM 722 C CA . ARG A 1 90 ? -12.837 -14.092 16.928 1.00 94.25 90 ARG A CA 1
ATOM 723 C C . ARG A 1 90 ? -11.784 -14.737 17.834 1.00 94.25 90 ARG A C 1
ATOM 725 O O . ARG A 1 90 ? -12.037 -15.798 18.381 1.00 94.25 90 ARG A O 1
ATOM 732 N N . LEU A 1 91 ? -10.634 -14.087 18.007 1.00 94.44 91 LEU A N 1
ATOM 733 C CA . LEU A 1 91 ? -9.588 -14.498 18.948 1.00 94.44 91 LEU A CA 1
ATOM 734 C C . LEU A 1 91 ? -9.843 -14.015 20.391 1.00 94.44 91 LEU A C 1
ATOM 736 O O . LEU A 1 91 ? -9.001 -14.223 21.253 1.00 94.44 91 LEU A O 1
ATOM 740 N N . GLY A 1 92 ? -10.960 -13.328 20.660 1.00 93.12 92 GLY A N 1
ATOM 741 C CA . GLY A 1 92 ? -11.302 -12.824 21.994 1.00 93.12 92 GLY A CA 1
ATOM 742 C C . GLY A 1 92 ? -10.435 -11.661 22.494 1.00 93.12 92 GLY A C 1
ATOM 743 O O . GLY A 1 92 ? -10.573 -11.249 23.639 1.00 93.12 92 GLY A O 1
ATOM 744 N N . LEU A 1 93 ? -9.565 -11.092 21.655 1.00 93.81 93 LEU A N 1
ATOM 745 C CA . LEU A 1 93 ? -8.578 -10.102 22.088 1.00 93.81 93 LEU A CA 1
ATOM 746 C C . LEU A 1 93 ? -9.162 -8.687 22.142 1.00 93.81 93 LEU A C 1
ATOM 748 O O . LEU A 1 93 ? -9.807 -8.206 21.201 1.00 93.81 93 LEU A O 1
ATOM 752 N N . THR A 1 94 ? -8.844 -7.935 23.192 1.00 93.31 94 THR A N 1
ATOM 753 C CA . THR A 1 94 ? -9.026 -6.479 23.207 1.00 93.31 94 THR A CA 1
ATOM 754 C C . THR A 1 94 ? -7.991 -5.787 22.312 1.00 93.31 94 THR A C 1
ATOM 756 O O . THR A 1 94 ? -6.963 -6.350 21.945 1.00 93.31 94 THR A O 1
ATOM 759 N N . LEU A 1 95 ? -8.226 -4.518 21.952 1.00 92.62 95 LEU A N 1
ATOM 760 C CA . LEU A 1 95 ? -7.247 -3.740 21.175 1.00 92.62 95 LEU A CA 1
ATOM 761 C C . LEU A 1 95 ? -5.896 -3.586 21.900 1.00 92.62 95 LEU A C 1
ATOM 763 O O . LEU A 1 95 ? -4.863 -3.509 21.241 1.00 92.62 95 LEU A O 1
ATOM 767 N N . LYS A 1 96 ? -5.901 -3.520 23.238 1.00 94.06 96 LYS A N 1
ATOM 768 C CA . LYS A 1 96 ? -4.678 -3.386 24.045 1.00 94.06 96 LYS A CA 1
ATOM 769 C C . LYS A 1 96 ? -3.891 -4.693 24.089 1.00 94.06 96 LYS A C 1
ATOM 771 O O . LYS A 1 96 ? -2.683 -4.672 23.882 1.00 94.06 96 LYS A O 1
ATOM 776 N N . GLU A 1 97 ? -4.575 -5.813 24.302 1.00 95.00 97 GLU A N 1
ATOM 777 C CA . GLU A 1 97 ? -3.951 -7.140 24.262 1.00 95.00 97 GLU A CA 1
ATOM 778 C C . GLU A 1 97 ? -3.418 -7.453 22.870 1.00 95.00 97 GLU A C 1
ATOM 780 O O . GLU A 1 97 ? -2.286 -7.895 22.745 1.00 95.00 97 GLU A O 1
ATOM 785 N N . PHE A 1 98 ? -4.178 -7.137 21.818 1.00 96.00 98 PHE A N 1
ATOM 786 C CA . PHE A 1 98 ? -3.725 -7.314 20.442 1.00 96.00 98 PHE A CA 1
ATOM 787 C C . PHE A 1 98 ? -2.470 -6.482 20.131 1.00 96.00 98 PHE A C 1
ATOM 789 O O . PHE A 1 98 ? -1.527 -6.983 19.522 1.00 96.00 98 PHE A O 1
ATOM 796 N N . ALA A 1 99 ? -2.410 -5.232 20.599 1.00 96.25 99 ALA A N 1
ATOM 797 C CA . ALA A 1 99 ? -1.207 -4.405 20.498 1.00 96.25 99 ALA A CA 1
ATOM 798 C C . ALA A 1 99 ? -0.005 -5.052 21.211 1.00 96.25 99 ALA A C 1
ATOM 800 O O . ALA A 1 99 ? 1.048 -5.227 20.602 1.00 96.25 99 ALA A O 1
ATOM 801 N N . LYS A 1 100 ? -0.189 -5.510 22.455 1.00 95.69 100 LYS A N 1
ATOM 802 C CA . LYS A 1 100 ? 0.852 -6.225 23.209 1.00 95.69 100 LYS A CA 1
ATOM 803 C C . LYS A 1 100 ? 1.306 -7.511 22.504 1.00 95.69 100 LYS A C 1
ATOM 805 O O . LYS A 1 100 ? 2.502 -7.726 22.359 1.00 95.69 100 LYS A O 1
ATOM 810 N N . PHE A 1 101 ? 0.370 -8.330 22.026 1.00 94.31 101 PHE A N 1
ATOM 811 C CA . PHE A 1 101 ? 0.645 -9.613 21.370 1.00 94.31 101 PHE A CA 1
ATOM 812 C C . PHE A 1 101 ? 1.366 -9.443 20.028 1.00 94.31 101 PHE A C 1
ATOM 814 O O . PHE A 1 101 ? 2.275 -10.196 19.695 1.00 94.31 101 PHE A O 1
ATOM 821 N N . SER A 1 102 ? 0.986 -8.412 19.270 1.00 93.62 102 SER A N 1
ATOM 822 C CA . SER A 1 102 ? 1.635 -8.051 18.007 1.00 93.62 102 SER A CA 1
ATOM 823 C C . SER A 1 102 ? 2.987 -7.353 18.176 1.00 93.62 102 SER A C 1
ATOM 825 O O . SER A 1 102 ? 3.705 -7.211 17.192 1.00 93.62 102 SER A O 1
ATOM 827 N N . GLY A 1 103 ? 3.340 -6.876 19.375 1.00 94.62 103 GLY A N 1
ATOM 828 C CA . GLY A 1 103 ? 4.509 -6.013 19.575 1.00 94.62 103 GLY A CA 1
ATOM 829 C C . GLY A 1 103 ? 4.392 -4.647 18.881 1.00 94.62 103 GLY A C 1
ATOM 830 O O . GLY A 1 103 ? 5.390 -3.950 18.713 1.00 94.62 103 GLY A O 1
ATOM 831 N N . ILE A 1 104 ? 3.188 -4.254 18.449 1.00 95.19 104 ILE A N 1
ATOM 832 C CA . ILE A 1 104 ? 2.921 -2.973 17.787 1.00 95.19 104 ILE A CA 1
ATOM 833 C C . ILE A 1 104 ? 2.292 -2.002 18.788 1.00 95.19 104 ILE A C 1
ATOM 835 O O . ILE A 1 104 ? 1.426 -2.360 19.582 1.00 95.19 104 ILE A O 1
ATOM 839 N N . ASN A 1 105 ? 2.674 -0.726 18.709 1.00 95.44 105 ASN A N 1
ATOM 840 C CA . ASN A 1 105 ? 2.118 0.308 19.576 1.00 95.44 105 ASN A CA 1
ATOM 841 C C . ASN A 1 105 ? 0.586 0.450 19.406 1.00 95.44 105 ASN A C 1
ATOM 843 O O . ASN A 1 105 ? 0.060 0.501 18.289 1.00 95.44 105 ASN A O 1
ATOM 847 N N . TYR A 1 106 ? -0.138 0.577 20.521 1.00 94.44 106 TYR A N 1
ATOM 848 C CA . TYR A 1 106 ? -1.603 0.645 20.563 1.00 94.44 106 TYR A CA 1
ATOM 849 C C . TYR A 1 106 ? -2.223 1.714 19.640 1.00 94.44 106 TYR A C 1
ATOM 851 O O . TYR A 1 106 ? -3.193 1.395 18.945 1.00 94.44 106 TYR A O 1
ATOM 859 N N . PRO A 1 107 ? -1.702 2.958 19.552 1.00 92.94 107 PRO A N 1
ATOM 860 C CA . PRO A 1 107 ? -2.222 3.957 18.624 1.00 92.94 107 PRO A CA 1
ATOM 861 C C . PRO A 1 107 ? -2.132 3.514 17.160 1.00 92.94 107 PRO A C 1
ATOM 863 O O . PRO A 1 107 ? -3.061 3.772 16.399 1.00 92.94 107 PRO A O 1
ATOM 866 N N . VAL A 1 108 ? -1.072 2.794 16.773 1.00 92.75 108 VAL A N 1
ATOM 867 C CA . VAL A 1 108 ? -0.904 2.282 15.403 1.00 92.75 108 VAL A CA 1
ATOM 868 C C . VAL A 1 108 ? -1.969 1.234 15.103 1.00 92.75 108 VAL A C 1
ATOM 870 O O . VAL A 1 108 ? -2.676 1.359 14.109 1.00 92.75 108 VAL A O 1
ATOM 873 N N . ILE A 1 109 ? -2.164 0.260 15.995 1.00 94.38 109 ILE A N 1
ATOM 874 C CA . ILE A 1 109 ? -3.231 -0.744 15.871 1.00 94.38 109 ILE A CA 1
ATOM 875 C C . ILE A 1 109 ? -4.616 -0.088 15.799 1.00 94.38 109 ILE A C 1
ATOM 877 O O . ILE A 1 109 ? -5.444 -0.452 14.964 1.00 94.38 109 ILE A O 1
ATOM 881 N N . ARG A 1 110 ? -4.872 0.920 16.640 1.00 92.44 110 ARG A N 1
ATOM 882 C CA . ARG A 1 110 ? -6.137 1.663 16.630 1.00 92.44 110 ARG A CA 1
ATOM 883 C C . ARG A 1 110 ? -6.374 2.364 15.291 1.00 92.44 110 ARG A C 1
ATOM 885 O O . ARG A 1 110 ? -7.522 2.391 14.845 1.00 92.44 110 ARG A O 1
ATOM 892 N N . ILE A 1 111 ? -5.328 2.927 14.681 1.00 91.38 111 ILE A N 1
ATOM 893 C CA . ILE A 1 111 ? -5.381 3.557 13.354 1.00 91.38 111 ILE A CA 1
ATOM 894 C C . ILE A 1 111 ? -5.573 2.506 12.258 1.00 91.38 111 ILE A C 1
ATOM 896 O O . ILE A 1 111 ? -6.345 2.749 11.342 1.00 91.38 111 ILE A O 1
ATOM 900 N N . LEU A 1 112 ? -4.928 1.343 12.345 1.00 91.88 112 LEU A N 1
ATOM 901 C CA . LEU A 1 112 ? -5.121 0.266 11.369 1.00 91.88 112 LEU A CA 1
ATOM 902 C C . LEU A 1 112 ? -6.553 -0.278 11.391 1.00 91.88 112 LEU A C 1
ATOM 904 O O . LEU A 1 112 ? -7.125 -0.529 10.337 1.00 91.88 112 LEU A O 1
ATOM 908 N N . GLU A 1 113 ? -7.148 -0.425 12.579 1.00 92.31 113 GLU A N 1
ATOM 909 C CA . GLU A 1 113 ? -8.518 -0.927 12.701 1.00 92.31 113 GLU A CA 1
ATOM 910 C C . GLU A 1 113 ? -9.567 0.141 12.360 1.00 92.31 113 GLU A C 1
ATOM 912 O O . GLU A 1 113 ? -10.505 -0.140 11.628 1.00 92.31 113 GLU A O 1
ATOM 917 N N . ASN A 1 114 ? -9.454 1.362 12.895 1.00 89.12 114 ASN A N 1
ATOM 918 C CA . ASN A 1 114 ? -10.528 2.369 12.796 1.00 89.12 114 ASN A CA 1
ATOM 919 C C . ASN A 1 114 ? -10.215 3.529 11.842 1.00 89.12 114 ASN A C 1
ATOM 921 O O . ASN A 1 114 ? -11.039 4.428 11.677 1.00 89.12 114 ASN A O 1
ATOM 925 N N . GLY A 1 115 ? -9.000 3.588 11.307 1.00 81.75 115 GLY A N 1
ATOM 926 C CA . GLY A 1 115 ? -8.548 4.696 10.480 1.00 81.75 115 GLY A CA 1
ATOM 927 C C . GLY A 1 115 ? -9.148 4.683 9.079 1.00 81.75 115 GLY A C 1
ATOM 928 O O . GLY A 1 115 ? -9.932 3.821 8.696 1.00 81.75 115 GLY A O 1
ATOM 929 N N . ILE A 1 116 ? -8.747 5.690 8.307 1.00 78.44 116 ILE A N 1
ATOM 930 C CA . ILE A 1 116 ? -9.189 5.901 6.920 1.00 78.44 116 ILE A CA 1
ATOM 931 C C . ILE A 1 116 ? -8.233 5.207 5.931 1.00 78.44 116 ILE A C 1
ATOM 933 O O . ILE A 1 116 ? -8.565 4.995 4.771 1.00 78.44 116 ILE A O 1
ATOM 937 N N . ARG A 1 117 ? -7.022 4.850 6.377 1.00 80.38 117 ARG A N 1
ATOM 938 C CA . ARG A 1 117 ? -5.986 4.278 5.511 1.00 80.38 117 ARG A CA 1
ATOM 939 C C . ARG A 1 117 ? -6.194 2.776 5.362 1.00 80.38 117 ARG A C 1
ATOM 941 O O . ARG A 1 117 ? -6.129 2.046 6.342 1.00 80.38 117 ARG A O 1
ATOM 948 N N . ASP A 1 118 ? -6.367 2.335 4.123 1.00 83.69 118 ASP A N 1
ATOM 949 C CA . ASP A 1 118 ? -6.496 0.918 3.755 1.00 83.69 118 ASP A CA 1
ATOM 950 C C . ASP A 1 118 ? -5.134 0.261 3.454 1.00 83.69 118 ASP A C 1
ATOM 952 O O . ASP A 1 118 ? -5.054 -0.840 2.922 1.00 83.69 118 ASP A O 1
ATOM 956 N N . SER A 1 119 ? -4.035 0.960 3.760 1.00 86.88 119 SER A N 1
ATOM 957 C CA . SER A 1 119 ? -2.682 0.478 3.494 1.00 86.88 119 SER A CA 1
ATOM 958 C C . SER A 1 119 ? -1.715 0.738 4.641 1.00 86.88 119 SER A C 1
ATOM 960 O O . SER A 1 119 ? -1.790 1.791 5.284 1.00 86.88 119 SER A O 1
ATOM 962 N N . PHE A 1 120 ? -0.742 -0.152 4.828 1.00 90.19 120 PHE A N 1
ATOM 963 C CA . PHE A 1 120 ? 0.277 -0.042 5.873 1.00 90.19 120 PHE A CA 1
ATOM 964 C C . PHE A 1 120 ? 1.683 -0.470 5.409 1.00 90.19 120 PHE A C 1
ATOM 966 O O . PHE A 1 120 ? 1.902 -0.847 4.260 1.00 90.19 120 PHE A O 1
ATOM 973 N N . SER A 1 121 ? 2.677 -0.331 6.291 1.00 89.62 121 SER A N 1
ATOM 974 C CA . SER A 1 121 ? 4.089 -0.617 5.987 1.00 89.62 121 SER A CA 1
ATOM 975 C C . SER A 1 121 ? 4.407 -2.117 5.968 1.00 89.62 121 SER A C 1
ATOM 977 O O . SER A 1 121 ? 3.950 -2.849 6.841 1.00 89.62 121 SER A O 1
ATOM 979 N N . TYR A 1 122 ? 5.292 -2.559 5.060 1.00 88.94 122 TYR A N 1
ATOM 980 C CA . TYR A 1 122 ? 5.764 -3.956 4.975 1.00 88.94 122 TYR A CA 1
ATOM 981 C C . TYR A 1 122 ? 6.299 -4.497 6.305 1.00 88.94 122 TYR A C 1
ATOM 983 O O . TYR A 1 122 ? 6.114 -5.672 6.611 1.00 88.94 122 TYR A O 1
ATOM 991 N N . ARG A 1 123 ? 6.897 -3.635 7.138 1.00 90.06 123 ARG A N 1
ATOM 992 C CA . ARG A 1 123 ? 7.434 -4.025 8.453 1.00 90.06 123 ARG A CA 1
ATOM 993 C C . ARG A 1 123 ? 6.369 -4.595 9.397 1.00 90.06 123 ARG A C 1
ATOM 995 O O . ARG A 1 123 ? 6.706 -5.367 10.284 1.00 90.06 123 ARG A O 1
ATOM 1002 N N . LEU A 1 124 ? 5.099 -4.234 9.205 1.00 91.75 124 LEU A N 1
ATOM 1003 C CA . LEU A 1 124 ? 4.005 -4.684 10.065 1.00 91.75 124 LEU A CA 1
ATOM 1004 C C . LEU A 1 124 ? 3.345 -5.979 9.575 1.00 91.75 124 LEU A C 1
ATOM 1006 O O . LEU A 1 124 ? 2.515 -6.508 10.305 1.00 91.75 124 LEU A O 1
ATOM 1010 N N . ILE A 1 125 ? 3.706 -6.521 8.400 1.00 92.69 125 ILE A N 1
ATOM 1011 C CA . ILE A 1 125 ? 3.089 -7.761 7.890 1.00 92.69 125 ILE A CA 1
ATOM 1012 C C . ILE A 1 125 ? 3.320 -8.907 8.869 1.00 92.69 125 ILE A C 1
ATOM 1014 O O . ILE A 1 125 ? 2.355 -9.475 9.364 1.00 92.69 125 ILE A O 1
ATOM 1018 N N . LYS A 1 126 ? 4.585 -9.241 9.160 1.00 91.50 126 LYS A N 1
ATOM 1019 C CA . LYS A 1 126 ? 4.916 -10.409 9.990 1.00 91.50 126 LYS A CA 1
ATOM 1020 C C . LYS A 1 126 ? 4.313 -10.311 11.400 1.00 91.50 126 LYS A C 1
ATOM 1022 O O . LYS A 1 126 ? 3.678 -11.278 11.819 1.00 91.50 126 LYS A O 1
ATOM 1027 N N . PRO A 1 127 ? 4.425 -9.172 12.117 1.00 94.56 127 PRO A N 1
ATOM 1028 C CA . PRO A 1 127 ? 3.820 -9.055 13.440 1.00 94.56 127 PRO A CA 1
ATOM 1029 C C . PRO A 1 127 ? 2.285 -9.131 13.414 1.00 94.56 127 PRO A C 1
ATOM 1031 O O . PRO A 1 127 ? 1.700 -9.786 14.273 1.00 94.56 127 PRO A O 1
ATOM 1034 N N . LEU A 1 128 ? 1.618 -8.528 12.418 1.00 94.62 128 LEU A N 1
ATOM 1035 C CA . LEU A 1 128 ? 0.157 -8.615 12.285 1.00 94.62 128 LEU A CA 1
ATOM 1036 C C . LEU A 1 128 ? -0.310 -10.018 11.889 1.00 94.62 128 LEU A C 1
ATOM 1038 O O . LEU A 1 128 ? -1.286 -10.500 12.454 1.00 94.62 128 LEU A O 1
ATOM 1042 N N . ALA A 1 129 ? 0.380 -10.670 10.951 1.00 94.88 129 ALA A N 1
ATOM 1043 C CA . ALA A 1 129 ? 0.095 -12.033 10.505 1.00 94.88 129 ALA A CA 1
ATOM 1044 C C . ALA A 1 129 ? 0.154 -13.012 11.685 1.00 94.88 129 ALA A C 1
ATOM 1046 O O . ALA A 1 129 ? -0.820 -13.713 11.961 1.00 94.88 129 ALA A O 1
ATOM 1047 N N . LYS A 1 130 ? 1.246 -12.954 12.463 1.00 94.88 130 LYS A N 1
ATOM 1048 C CA . LYS A 1 130 ? 1.413 -13.739 13.692 1.00 94.88 130 LYS A CA 1
ATOM 1049 C C . LYS A 1 130 ? 0.305 -13.442 14.701 1.00 94.88 130 LYS A C 1
ATOM 1051 O O . LYS A 1 130 ? -0.314 -14.360 15.227 1.00 94.88 130 LYS A O 1
ATOM 1056 N N . ALA A 1 131 ? 0.023 -12.163 14.947 1.00 94.94 131 ALA A N 1
ATOM 1057 C CA . ALA A 1 131 ? -0.938 -11.765 15.967 1.00 94.94 131 ALA A CA 1
ATOM 1058 C C . ALA A 1 131 ? -2.397 -12.100 15.619 1.00 94.94 131 ALA A C 1
ATOM 1060 O O . ALA A 1 131 ? -3.215 -12.316 16.510 1.00 94.94 131 ALA A O 1
ATOM 1061 N N . LEU A 1 132 ? -2.732 -12.121 14.329 1.00 94.88 132 LEU A N 1
ATOM 1062 C CA . LEU A 1 132 ? -4.065 -12.450 13.826 1.00 94.88 132 LEU A CA 1
ATOM 1063 C C . LEU A 1 132 ? -4.216 -13.931 13.463 1.00 94.88 132 LEU A C 1
ATOM 1065 O O . LEU A 1 132 ? -5.311 -14.323 13.056 1.00 94.88 132 LEU A O 1
ATOM 1069 N N . ALA A 1 133 ? -3.156 -14.736 13.594 1.00 93.94 133 ALA A N 1
ATOM 1070 C CA . ALA A 1 133 ? -3.105 -16.111 13.101 1.00 93.94 133 ALA A CA 1
ATOM 1071 C C . ALA A 1 133 ? -3.635 -16.195 11.656 1.00 93.94 133 ALA A C 1
ATOM 1073 O O . ALA A 1 133 ? -4.652 -16.845 11.387 1.00 93.94 133 ALA A O 1
ATOM 1074 N N . LEU A 1 134 ? -3.008 -15.414 10.772 1.00 93.75 134 LEU A N 1
ATOM 1075 C CA . LEU A 1 134 ? -3.284 -15.335 9.339 1.00 93.75 134 LEU A CA 1
ATOM 1076 C C . LEU A 1 134 ? -1.986 -15.513 8.556 1.00 93.75 134 LEU A C 1
ATOM 1078 O O . LEU A 1 134 ? -0.928 -15.068 9.001 1.00 93.75 134 LEU A O 1
ATOM 1082 N N . GLU A 1 135 ? -2.098 -16.059 7.350 1.00 91.44 135 GLU A N 1
ATOM 1083 C CA . GLU A 1 135 ? -0.986 -16.105 6.407 1.00 91.44 135 GLU A CA 1
ATOM 1084 C C . GLU A 1 135 ? -0.556 -14.686 5.976 1.00 91.44 135 GLU A C 1
ATOM 1086 O O . GLU A 1 135 ? -1.416 -13.846 5.667 1.00 91.44 135 GLU A O 1
ATOM 1091 N N . PRO A 1 136 ? 0.759 -14.384 5.908 1.00 90.44 136 PRO A N 1
ATOM 1092 C CA . PRO A 1 136 ? 1.272 -13.086 5.455 1.00 90.44 136 PRO A CA 1
ATOM 1093 C C . PRO A 1 136 ? 0.741 -12.650 4.082 1.00 90.44 136 PRO A C 1
ATOM 1095 O O . PRO A 1 136 ? 0.528 -11.454 3.847 1.00 90.44 136 PRO A O 1
ATOM 1098 N N . SER A 1 137 ? 0.478 -13.616 3.200 1.00 87.25 137 SER A N 1
ATOM 1099 C CA . SER A 1 137 ? -0.063 -13.410 1.854 1.00 87.25 137 SER A CA 1
ATOM 1100 C C . SER A 1 137 ? -1.420 -12.696 1.871 1.00 87.25 137 SER A C 1
ATOM 1102 O O . SER A 1 137 ? -1.640 -11.784 1.072 1.00 87.25 137 SER A O 1
ATOM 1104 N N . VAL A 1 138 ? -2.292 -12.996 2.841 1.00 90.56 138 VAL A N 1
ATOM 1105 C CA . VAL A 1 138 ? -3.627 -12.379 2.981 1.00 90.56 138 VAL A CA 1
ATOM 1106 C C . VAL A 1 138 ? -3.523 -10.879 3.254 1.00 90.56 138 VAL A C 1
ATOM 1108 O O . VAL A 1 138 ? -4.352 -10.087 2.795 1.00 90.56 138 VAL A O 1
ATOM 1111 N N . LEU A 1 139 ? -2.495 -10.474 3.999 1.00 90.62 139 LEU A N 1
ATOM 1112 C CA . LEU A 1 139 ? -2.265 -9.080 4.362 1.00 90.62 139 LEU A CA 1
ATOM 1113 C C . LEU A 1 139 ? -1.514 -8.307 3.271 1.00 90.62 139 LEU A C 1
ATOM 1115 O O . LEU A 1 139 ? -1.633 -7.084 3.219 1.00 90.62 139 LEU A O 1
ATOM 1119 N N . SER A 1 140 ? -0.797 -8.996 2.378 1.00 86.56 140 SER A N 1
ATOM 1120 C CA . SER A 1 140 ? 0.055 -8.390 1.345 1.00 86.56 140 SER A CA 1
ATOM 1121 C C . SER A 1 140 ? -0.669 -7.402 0.416 1.00 86.56 140 SER A C 1
ATOM 1123 O O . SER A 1 140 ? -0.081 -6.404 -0.020 1.00 86.56 140 SER A O 1
ATOM 1125 N N . LYS A 1 141 ? -1.970 -7.613 0.167 1.00 86.69 141 LYS A N 1
ATOM 1126 C CA . LYS A 1 141 ? -2.807 -6.722 -0.656 1.00 86.69 141 LYS A CA 1
ATOM 1127 C C . LYS A 1 141 ? -2.974 -5.318 -0.069 1.00 86.69 141 LYS A C 1
ATOM 1129 O O . LYS A 1 141 ? -3.166 -4.364 -0.820 1.00 86.69 141 LYS A O 1
ATOM 1134 N N . TYR A 1 142 ? -2.819 -5.178 1.246 1.00 89.56 142 TYR A N 1
ATOM 1135 C CA . TYR A 1 142 ? -2.954 -3.917 1.978 1.00 89.56 142 TYR A CA 1
ATOM 1136 C C . TYR A 1 142 ? -1.604 -3.250 2.268 1.00 89.56 142 TYR A C 1
ATOM 1138 O O . TYR A 1 142 ? -1.500 -2.387 3.138 1.00 89.56 142 TYR A O 1
ATOM 1146 N N . VAL A 1 143 ? -0.526 -3.655 1.595 1.00 86.81 143 VAL A N 1
ATOM 1147 C CA . VAL A 1 143 ? 0.818 -3.199 1.955 1.00 86.81 143 VAL A CA 1
ATOM 1148 C C . VAL A 1 143 ? 1.407 -2.257 0.911 1.00 86.81 143 VAL A C 1
ATOM 1150 O O . VAL A 1 143 ? 1.362 -2.494 -0.299 1.00 86.81 143 VAL A O 1
ATOM 1153 N N . GLY A 1 144 ? 2.055 -1.206 1.413 1.00 79.31 144 GLY A N 1
ATOM 1154 C CA . GLY A 1 144 ? 2.770 -0.215 0.623 1.00 79.31 144 GLY A CA 1
ATOM 1155 C C . GLY A 1 144 ? 1.847 0.850 0.041 1.00 79.31 144 GLY A C 1
ATOM 1156 O O . GLY A 1 144 ? 0.631 0.830 0.211 1.00 79.31 144 GLY A O 1
ATOM 1157 N N . ARG A 1 145 ? 2.441 1.825 -0.650 1.00 76.06 145 ARG A N 1
ATOM 1158 C CA . ARG A 1 145 ? 1.661 2.809 -1.408 1.00 76.06 145 ARG A CA 1
ATOM 1159 C C . ARG A 1 145 ? 1.053 2.119 -2.630 1.00 76.06 145 ARG A C 1
ATOM 1161 O O . ARG A 1 145 ? 1.741 1.328 -3.280 1.00 76.06 145 ARG A O 1
ATOM 1168 N N . LYS A 1 146 ? -0.197 2.452 -2.976 1.00 69.69 146 LYS A N 1
ATOM 1169 C CA . LYS A 1 146 ? -0.766 2.103 -4.286 1.00 69.69 146 LYS A CA 1
ATOM 1170 C C . LYS A 1 146 ? 0.130 2.734 -5.357 1.00 69.69 146 LYS A C 1
ATOM 1172 O O . LYS A 1 146 ? 0.177 3.953 -5.491 1.00 69.69 146 LYS A O 1
ATOM 1177 N N . MET A 1 147 ? 0.930 1.911 -6.032 1.00 67.56 147 MET A N 1
ATOM 1178 C CA . MET A 1 147 ? 1.761 2.365 -7.146 1.00 67.56 147 MET A CA 1
ATOM 1179 C C . MET A 1 147 ? 0.890 2.564 -8.384 1.00 67.56 147 MET A C 1
ATOM 1181 O O . MET A 1 147 ? -0.176 1.957 -8.487 1.00 67.56 147 MET A O 1
ATOM 1185 N N . LYS A 1 148 ? 1.361 3.390 -9.328 1.00 72.81 148 LYS A N 1
ATOM 1186 C CA . LYS A 1 148 ? 0.738 3.502 -10.651 1.00 72.81 148 LYS A CA 1
ATOM 1187 C C . LYS A 1 148 ? 0.597 2.103 -11.262 1.00 72.81 148 LYS A C 1
ATOM 1189 O O . LYS A 1 148 ? 1.528 1.291 -11.163 1.00 72.81 148 LYS A O 1
ATOM 1194 N N . ALA A 1 149 ? -0.570 1.840 -11.845 1.00 72.38 149 ALA A N 1
ATOM 1195 C CA . ALA A 1 149 ? -0.785 0.646 -12.644 1.00 72.38 149 ALA A CA 1
ATOM 1196 C C . ALA A 1 149 ? 0.277 0.596 -13.754 1.00 72.38 149 ALA A C 1
ATOM 1198 O O . ALA A 1 149 ? 0.742 1.628 -14.238 1.00 72.38 149 ALA A O 1
ATOM 1199 N N . THR A 1 150 ? 0.728 -0.611 -14.056 1.00 77.69 150 THR A N 1
ATOM 1200 C CA . THR A 1 150 ? 1.696 -0.900 -15.114 1.00 77.69 150 THR A CA 1
ATOM 1201 C C . THR A 1 150 ? 0.990 -1.789 -16.112 1.00 77.69 150 THR A C 1
ATOM 1203 O O . THR A 1 150 ? 0.329 -2.731 -15.686 1.00 77.69 150 THR A O 1
ATOM 1206 N N . ASP A 1 151 ? 1.135 -1.524 -17.404 1.00 81.19 151 ASP A N 1
ATOM 1207 C CA . ASP A 1 151 ? 0.516 -2.351 -18.448 1.00 81.19 151 ASP A CA 1
ATOM 1208 C C . ASP A 1 151 ? 1.354 -3.604 -18.758 1.00 81.19 151 ASP A C 1
ATOM 1210 O O . ASP A 1 151 ? 0.940 -4.489 -19.504 1.00 81.19 151 ASP A O 1
ATOM 1214 N N . SER A 1 152 ? 2.553 -3.708 -18.172 1.00 87.75 152 SER A N 1
ATOM 1215 C CA . SER A 1 152 ? 3.430 -4.863 -18.356 1.00 87.75 152 SER A CA 1
ATOM 1216 C C . SER A 1 152 ? 2.947 -6.064 -17.548 1.00 87.75 152 SER A C 1
ATOM 1218 O O . SER A 1 152 ? 3.027 -6.054 -16.317 1.00 87.75 152 SER A O 1
ATOM 1220 N N . LYS A 1 153 ? 2.529 -7.128 -18.248 1.00 90.19 153 LYS A N 1
ATOM 1221 C CA . LYS A 1 153 ? 2.160 -8.426 -17.654 1.00 90.19 153 LYS A CA 1
ATOM 1222 C C . LYS A 1 153 ? 3.285 -8.987 -16.778 1.00 90.19 153 LYS A C 1
ATOM 1224 O O . LYS A 1 153 ? 3.043 -9.303 -15.618 1.00 90.19 153 LYS A O 1
ATOM 1229 N N . LEU A 1 154 ? 4.525 -9.010 -17.285 1.00 90.38 154 LEU A N 1
ATOM 1230 C CA . LEU A 1 154 ? 5.705 -9.443 -16.522 1.00 90.38 154 LEU A CA 1
ATOM 1231 C C . LEU A 1 154 ? 5.881 -8.634 -15.231 1.00 90.38 154 LEU A C 1
ATOM 1233 O O . LEU A 1 154 ? 6.077 -9.193 -14.154 1.00 90.38 154 LEU A O 1
ATOM 1237 N N . GLY A 1 155 ? 5.787 -7.305 -15.332 1.00 91.88 155 GLY A N 1
ATOM 1238 C CA . GLY A 1 155 ? 5.962 -6.421 -14.184 1.00 91.88 155 GLY A CA 1
ATOM 1239 C C . GLY A 1 155 ? 4.873 -6.601 -13.122 1.00 91.88 155 GLY A C 1
ATOM 1240 O O . GLY A 1 155 ? 5.169 -6.555 -11.926 1.00 91.88 155 GLY A O 1
ATOM 1241 N N . GLN A 1 156 ? 3.627 -6.842 -13.546 1.00 90.31 156 GLN A N 1
ATOM 1242 C CA . GLN A 1 156 ? 2.520 -7.174 -12.647 1.00 90.31 156 GLN A CA 1
ATOM 1243 C C . GLN A 1 156 ? 2.757 -8.508 -11.937 1.00 90.31 156 GLN A C 1
ATOM 1245 O O . GLN A 1 156 ? 2.644 -8.558 -10.715 1.00 90.31 156 GLN A O 1
ATOM 1250 N N . LEU A 1 157 ? 3.133 -9.550 -12.679 1.00 92.31 157 LEU A N 1
ATOM 1251 C CA . LEU A 1 157 ? 3.345 -10.898 -12.156 1.00 92.31 157 LEU A CA 1
ATOM 1252 C C . LEU A 1 157 ? 4.449 -10.913 -11.089 1.00 92.31 157 LEU A C 1
ATOM 1254 O O . LEU A 1 157 ? 4.207 -11.317 -9.950 1.00 92.31 157 LEU A O 1
ATOM 1258 N N . ILE A 1 158 ? 5.614 -10.336 -11.403 1.00 93.50 158 ILE A N 1
ATOM 1259 C CA . ILE A 1 158 ? 6.733 -10.178 -10.457 1.00 93.50 158 ILE A CA 1
ATOM 1260 C C . ILE A 1 158 ? 6.283 -9.425 -9.201 1.00 93.50 158 ILE A C 1
ATOM 1262 O O . ILE A 1 158 ? 6.589 -9.822 -8.076 1.00 93.50 158 ILE A O 1
ATOM 1266 N N . ARG A 1 159 ? 5.537 -8.327 -9.370 1.00 91.38 159 ARG A N 1
ATOM 1267 C CA . ARG A 1 159 ? 5.073 -7.501 -8.250 1.00 91.38 159 ARG A CA 1
ATOM 1268 C C . ARG A 1 159 ? 4.086 -8.246 -7.355 1.00 91.38 159 ARG A C 1
ATOM 1270 O O . ARG A 1 159 ? 4.161 -8.088 -6.135 1.00 91.38 159 ARG A O 1
ATOM 1277 N N . THR A 1 160 ? 3.149 -8.985 -7.941 1.00 89.62 160 THR A N 1
ATOM 1278 C CA . THR A 1 160 ? 2.162 -9.785 -7.209 1.00 89.62 160 THR A CA 1
ATOM 1279 C C . THR A 1 160 ? 2.872 -10.864 -6.411 1.00 89.62 160 THR A C 1
ATOM 1281 O O . THR A 1 160 ? 2.751 -10.880 -5.186 1.00 89.62 160 THR A O 1
ATOM 1284 N N . ARG A 1 161 ? 3.739 -11.648 -7.059 1.00 92.88 161 ARG A N 1
ATOM 1285 C CA . ARG A 1 161 ? 4.472 -12.715 -6.380 1.00 92.88 161 ARG A CA 1
ATOM 1286 C C . ARG A 1 161 ? 5.394 -12.195 -5.280 1.00 92.88 161 ARG A C 1
ATOM 1288 O O . ARG A 1 161 ? 5.401 -12.716 -4.169 1.00 92.88 161 ARG A O 1
ATOM 1295 N N . ARG A 1 162 ? 6.100 -11.084 -5.521 1.00 93.06 162 ARG A N 1
ATOM 1296 C CA . ARG A 1 162 ? 6.913 -10.422 -4.487 1.00 93.06 162 ARG A CA 1
ATOM 1297 C C . ARG A 1 162 ? 6.079 -10.065 -3.249 1.00 93.06 162 ARG A C 1
ATOM 1299 O O . ARG A 1 162 ? 6.561 -10.191 -2.124 1.00 93.06 162 ARG A O 1
ATOM 1306 N N . LYS A 1 163 ? 4.851 -9.573 -3.443 1.00 89.50 163 LYS A N 1
ATOM 1307 C CA . LYS A 1 163 ? 3.943 -9.225 -2.341 1.00 89.50 163 LYS A CA 1
ATOM 1308 C C . LYS A 1 163 ? 3.464 -10.459 -1.588 1.00 89.50 163 LYS A C 1
ATOM 1310 O O . LYS A 1 163 ? 3.447 -10.411 -0.362 1.00 89.50 163 LYS A O 1
ATOM 1315 N N . GLU A 1 164 ? 3.116 -11.532 -2.288 1.00 88.81 164 GLU A N 1
ATOM 1316 C CA . GLU A 1 164 ? 2.712 -12.805 -1.676 1.00 88.81 164 GLU A CA 1
ATOM 1317 C C . GLU A 1 164 ? 3.803 -13.366 -0.765 1.00 88.81 164 GLU A C 1
ATOM 1319 O O . GLU A 1 164 ? 3.522 -13.729 0.374 1.00 88.81 164 GLU A O 1
ATOM 1324 N N . LEU A 1 165 ? 5.058 -13.304 -1.221 1.00 89.06 165 LEU A N 1
ATOM 1325 C CA . LEU A 1 165 ? 6.247 -13.667 -0.441 1.00 89.06 165 LEU A CA 1
ATOM 1326 C C . LEU A 1 165 ? 6.620 -12.625 0.634 1.00 89.06 165 LEU A C 1
ATOM 1328 O O . LEU A 1 165 ? 7.638 -12.746 1.314 1.00 89.06 165 LEU A O 1
ATOM 1332 N N . ALA A 1 166 ? 5.808 -11.575 0.796 1.00 86.62 166 ALA A N 1
ATOM 1333 C CA . ALA A 1 166 ? 5.992 -10.480 1.744 1.00 86.62 166 ALA A CA 1
ATOM 1334 C C . ALA A 1 166 ? 7.343 -9.746 1.624 1.00 86.62 166 ALA A C 1
ATOM 1336 O O . ALA A 1 166 ? 7.794 -9.107 2.580 1.00 86.62 166 ALA A O 1
ATOM 1337 N N . PHE A 1 167 ? 7.972 -9.771 0.447 1.00 89.88 167 PHE A N 1
ATOM 1338 C CA . PHE A 1 167 ? 9.195 -9.022 0.187 1.00 89.88 167 PHE A CA 1
ATOM 1339 C C . PHE A 1 167 ? 8.892 -7.560 -0.134 1.00 89.88 167 PHE A C 1
ATOM 1341 O O . PHE A 1 167 ? 8.023 -7.220 -0.947 1.00 89.88 167 PHE A O 1
ATOM 1348 N N . ASN A 1 168 ? 9.672 -6.658 0.456 1.00 90.62 168 ASN A N 1
ATOM 1349 C CA . ASN A 1 168 ? 9.761 -5.298 -0.056 1.00 90.62 168 ASN A CA 1
ATOM 1350 C C . ASN A 1 168 ? 10.710 -5.247 -1.278 1.00 90.62 168 ASN A C 1
ATOM 1352 O O . ASN A 1 168 ? 11.443 -6.194 -1.556 1.00 90.62 168 ASN A O 1
ATOM 1356 N N . GLN A 1 169 ? 10.688 -4.146 -2.038 1.00 92.44 169 GLN A N 1
ATOM 1357 C CA . GLN A 1 169 ? 11.534 -4.016 -3.237 1.00 92.44 169 GLN A CA 1
ATOM 1358 C C . GLN A 1 169 ? 13.037 -4.050 -2.922 1.00 92.44 169 GLN A C 1
ATOM 1360 O O . GLN A 1 169 ? 13.807 -4.496 -3.757 1.00 92.44 169 GLN A O 1
ATOM 1365 N N . ILE A 1 170 ? 13.461 -3.577 -1.748 1.00 93.75 170 ILE A N 1
ATOM 1366 C CA . ILE A 1 170 ? 14.875 -3.589 -1.350 1.00 93.75 170 ILE A CA 1
ATOM 1367 C C . ILE A 1 170 ? 15.320 -5.037 -1.112 1.00 93.75 170 ILE A C 1
ATOM 1369 O O . ILE A 1 170 ? 16.275 -5.481 -1.727 1.00 93.75 170 ILE A O 1
ATOM 1373 N N . GLN A 1 171 ? 14.546 -5.802 -0.340 1.00 93.38 171 GLN A N 1
ATOM 1374 C CA . GLN A 1 171 ? 14.826 -7.205 -0.023 1.00 93.38 171 GLN A CA 1
ATOM 1375 C C . GLN A 1 171 ? 14.888 -8.096 -1.266 1.00 93.38 171 GLN A C 1
ATOM 1377 O O . GLN A 1 171 ? 15.759 -8.955 -1.366 1.00 93.38 171 GLN A O 1
ATOM 1382 N N . LEU A 1 172 ? 13.961 -7.915 -2.216 1.00 95.06 172 LEU A N 1
ATOM 1383 C CA . LEU A 1 172 ? 14.018 -8.679 -3.462 1.00 95.06 172 LEU A CA 1
ATOM 1384 C C . LEU A 1 172 ? 15.227 -8.259 -4.310 1.00 95.06 172 LEU A C 1
ATOM 1386 O O . LEU A 1 172 ? 15.886 -9.115 -4.885 1.00 95.06 172 LEU A O 1
ATOM 1390 N N . ALA A 1 173 ? 15.529 -6.960 -4.375 1.00 95.62 173 ALA A N 1
ATOM 1391 C CA . ALA A 1 173 ? 16.670 -6.464 -5.135 1.00 95.6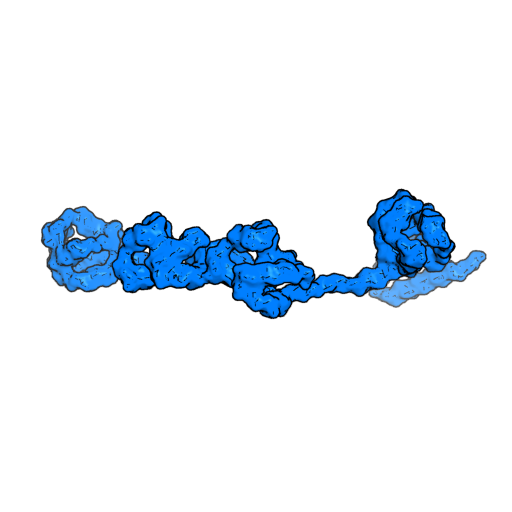2 173 ALA A CA 1
ATOM 1392 C C . ALA A 1 173 ? 18.005 -6.982 -4.572 1.00 95.62 173 ALA A C 1
ATOM 1394 O O . ALA A 1 173 ? 18.840 -7.436 -5.345 1.00 95.62 173 ALA A O 1
ATOM 1395 N N . GLU A 1 174 ? 18.161 -7.012 -3.245 1.00 95.50 174 GLU A N 1
ATOM 1396 C CA . GLU A 1 174 ? 19.314 -7.614 -2.560 1.00 95.50 174 GLU A CA 1
ATOM 1397 C C . GLU A 1 174 ? 19.459 -9.103 -2.900 1.00 95.50 174 GLU A C 1
ATOM 1399 O O . GLU A 1 174 ? 20.542 -9.543 -3.277 1.00 95.50 174 GLU A O 1
ATOM 1404 N N . LYS A 1 175 ? 18.362 -9.874 -2.852 1.00 94.56 175 LYS A N 1
ATOM 1405 C CA . LYS A 1 175 ? 18.368 -11.301 -3.227 1.00 94.56 175 LYS A CA 1
ATOM 1406 C C . LYS A 1 175 ? 18.744 -11.543 -4.690 1.00 94.56 175 LYS A C 1
ATOM 1408 O O . LYS A 1 175 ? 19.343 -12.566 -4.996 1.00 94.56 175 LYS A O 1
ATOM 1413 N N . LEU A 1 176 ? 18.381 -10.618 -5.574 1.00 93.00 176 LEU A N 1
ATOM 1414 C CA . LEU A 1 176 ? 18.704 -10.659 -7.001 1.00 93.00 176 LEU A CA 1
ATOM 1415 C C . LEU A 1 176 ? 20.055 -10.004 -7.330 1.00 93.00 176 LEU A C 1
ATOM 1417 O O . LEU A 1 176 ? 20.434 -9.984 -8.496 1.00 93.00 176 LEU A O 1
ATOM 1421 N N . GLN A 1 177 ? 20.759 -9.449 -6.336 1.00 93.81 177 GLN A N 1
ATOM 1422 C CA . GLN A 1 177 ? 22.002 -8.688 -6.509 1.00 93.81 177 GLN A CA 1
ATOM 1423 C C . GLN A 1 177 ? 21.878 -7.529 -7.516 1.00 93.81 177 GLN A C 1
ATOM 1425 O O . GLN A 1 177 ? 22.791 -7.228 -8.282 1.00 93.81 177 GLN A O 1
ATOM 1430 N N . ILE A 1 178 ? 20.732 -6.847 -7.510 1.00 93.44 178 ILE A N 1
ATOM 1431 C CA . ILE A 1 178 ? 20.460 -5.674 -8.349 1.00 93.44 178 ILE A CA 1
ATOM 1432 C C . ILE A 1 178 ? 20.104 -4.463 -7.494 1.00 93.44 178 ILE A C 1
ATOM 1434 O O . ILE A 1 178 ? 19.790 -4.560 -6.309 1.00 93.44 178 ILE A O 1
ATOM 1438 N N . THR A 1 179 ? 20.078 -3.283 -8.110 1.00 94.50 179 THR A N 1
ATOM 1439 C CA . THR A 1 179 ? 19.608 -2.083 -7.415 1.00 94.50 179 THR A CA 1
ATOM 1440 C C . THR A 1 179 ? 18.085 -2.094 -7.257 1.00 94.50 179 THR A C 1
ATOM 1442 O O . THR A 1 179 ? 17.334 -2.515 -8.145 1.00 94.50 179 THR A O 1
ATOM 1445 N N . ARG A 1 180 ? 17.587 -1.525 -6.151 1.00 94.81 180 ARG A N 1
ATOM 1446 C CA . ARG A 1 180 ? 16.142 -1.310 -5.940 1.00 94.81 180 ARG A CA 1
ATOM 1447 C C . ARG A 1 180 ? 15.500 -0.518 -7.084 1.00 94.81 180 ARG A C 1
ATOM 1449 O O . ARG A 1 180 ? 14.329 -0.730 -7.405 1.00 94.81 180 ARG A O 1
ATOM 1456 N N . GLN A 1 181 ? 16.241 0.417 -7.684 1.00 93.75 181 GLN A N 1
ATOM 1457 C CA . GLN A 1 181 ? 15.766 1.194 -8.826 1.00 93.75 181 GLN A CA 1
ATOM 1458 C C . GLN A 1 181 ? 15.573 0.310 -10.057 1.00 93.75 181 GLN A C 1
ATOM 1460 O O . GLN A 1 181 ? 14.522 0.412 -10.686 1.00 93.75 181 GLN A O 1
ATOM 1465 N N . PHE A 1 182 ? 16.522 -0.580 -10.358 1.00 92.44 182 PHE A N 1
ATOM 1466 C CA . PHE A 1 182 ? 16.411 -1.516 -11.474 1.00 92.44 182 PHE A CA 1
ATOM 1467 C C . PHE A 1 182 ? 15.186 -2.426 -11.326 1.00 92.44 182 PHE A C 1
ATOM 1469 O O . PHE A 1 182 ? 14.342 -2.461 -12.223 1.00 92.44 182 PHE A O 1
ATOM 1476 N N . LEU A 1 183 ? 14.986 -3.024 -10.145 1.00 93.88 183 LEU A N 1
ATOM 1477 C CA . LEU A 1 183 ? 13.776 -3.802 -9.853 1.00 93.88 183 LEU A CA 1
ATOM 1478 C C . LEU A 1 183 ? 12.494 -2.975 -10.039 1.00 93.88 183 LEU A C 1
ATOM 1480 O O . LEU A 1 183 ? 11.516 -3.444 -10.619 1.00 93.88 183 LEU A O 1
ATOM 1484 N N . SER A 1 184 ? 12.489 -1.719 -9.582 1.00 92.31 184 SER A N 1
ATOM 1485 C CA . SER A 1 184 ? 11.336 -0.841 -9.785 1.00 92.31 184 SER A CA 1
ATOM 1486 C C . SER A 1 184 ? 11.052 -0.579 -11.267 1.00 92.31 184 SER A C 1
ATOM 1488 O O . SER A 1 184 ? 9.883 -0.427 -11.616 1.00 92.31 184 SER A O 1
ATOM 1490 N N . GLN A 1 185 ? 12.069 -0.494 -12.131 1.00 90.88 185 GLN A N 1
ATOM 1491 C CA . GLN A 1 185 ? 11.864 -0.326 -13.575 1.00 90.88 185 GLN A CA 1
ATOM 1492 C C . GLN A 1 185 ? 11.315 -1.600 -14.223 1.00 90.88 185 GLN A C 1
ATOM 1494 O O . GLN A 1 185 ? 10.450 -1.496 -15.093 1.00 90.88 185 GLN A O 1
ATOM 1499 N N . ILE A 1 186 ? 11.757 -2.777 -13.768 1.00 91.06 186 ILE A N 1
ATOM 1500 C CA . ILE A 1 186 ? 11.221 -4.076 -14.202 1.00 91.06 186 ILE A CA 1
ATOM 1501 C C . ILE A 1 186 ? 9.728 -4.164 -13.861 1.00 91.06 186 ILE A C 1
ATOM 1503 O O . ILE A 1 186 ? 8.899 -4.363 -14.748 1.00 91.06 186 ILE A O 1
ATOM 1507 N N . GLU A 1 187 ? 9.350 -3.918 -12.601 1.00 91.62 187 GLU A N 1
ATOM 1508 C CA . GLU A 1 187 ? 7.941 -3.974 -12.186 1.00 91.62 187 GLU A CA 1
ATOM 1509 C C . GLU A 1 187 ? 7.062 -2.934 -12.893 1.00 91.62 187 GLU A C 1
ATOM 1511 O O . GLU A 1 187 ? 5.869 -3.148 -13.082 1.00 91.62 187 GLU A O 1
ATOM 1516 N N . LEU A 1 188 ? 7.621 -1.777 -13.253 1.00 88.94 188 LEU A N 1
ATOM 1517 C CA . LEU A 1 188 ? 6.909 -0.741 -14.006 1.00 88.94 188 LEU A CA 1
ATOM 1518 C C . LEU A 1 188 ? 6.901 -0.996 -15.519 1.00 88.94 188 LEU A C 1
ATOM 1520 O O . LEU A 1 188 ? 6.365 -0.171 -16.252 1.00 88.94 188 LEU A O 1
ATOM 1524 N N . GLY A 1 189 ? 7.504 -2.091 -15.994 1.00 86.38 189 GLY A N 1
ATOM 1525 C CA . GLY A 1 189 ? 7.580 -2.411 -17.419 1.00 86.38 189 GLY A CA 1
ATOM 1526 C C . GLY A 1 189 ? 8.448 -1.455 -18.238 1.00 86.38 189 GLY A C 1
ATOM 1527 O O . GLY A 1 189 ? 8.374 -1.462 -19.461 1.00 86.38 189 GLY A O 1
ATOM 1528 N N . LYS A 1 190 ? 9.253 -0.617 -17.580 1.00 84.62 190 LYS A N 1
ATOM 1529 C CA . LYS A 1 190 ? 10.118 0.382 -18.223 1.00 84.62 190 LYS A CA 1
ATOM 1530 C C . LYS A 1 190 ? 11.465 -0.194 -18.646 1.00 84.62 190 LYS A C 1
ATOM 1532 O O . LYS A 1 190 ? 12.102 0.351 -19.539 1.00 84.62 190 LYS A O 1
ATOM 1537 N N . CYS A 1 191 ? 11.889 -1.281 -18.005 1.00 79.69 191 CYS A N 1
ATOM 1538 C CA . CYS A 1 191 ? 13.043 -2.062 -18.422 1.00 79.69 191 CYS A CA 1
ATOM 1539 C C . CYS A 1 191 ? 12.549 -3.370 -19.057 1.00 79.69 191 CYS A C 1
ATOM 1541 O O . CYS A 1 191 ? 12.083 -4.253 -18.330 1.00 79.69 191 CYS A O 1
ATOM 1543 N N . PRO A 1 192 ? 12.584 -3.497 -20.393 1.00 67.44 192 PRO A N 1
ATOM 1544 C CA . PRO A 1 192 ? 12.261 -4.755 -21.041 1.00 67.44 192 PRO A CA 1
ATOM 1545 C C . PRO A 1 192 ? 13.405 -5.746 -20.792 1.00 67.44 192 PRO A C 1
ATOM 1547 O O . PRO A 1 192 ? 14.503 -5.579 -21.312 1.00 67.44 192 PRO A O 1
ATOM 1550 N N . LEU A 1 193 ? 13.149 -6.804 -20.018 1.00 80.12 193 LEU A N 1
ATOM 1551 C CA . LEU A 1 193 ? 14.059 -7.952 -19.863 1.00 80.12 193 LEU A CA 1
ATOM 1552 C C . LEU A 1 193 ? 14.016 -8.874 -21.097 1.00 80.12 193 LEU A C 1
ATOM 1554 O O . LEU A 1 193 ? 14.049 -10.093 -20.982 1.00 80.12 193 LEU A O 1
ATOM 1558 N N . SER A 1 194 ? 13.876 -8.301 -22.292 1.00 71.50 194 SER A N 1
ATOM 1559 C CA . SER A 1 194 ? 13.527 -9.039 -23.508 1.00 71.50 194 SER A CA 1
ATOM 1560 C C . SER A 1 194 ? 14.578 -10.070 -23.923 1.00 71.50 194 SER A C 1
ATOM 1562 O O . SER A 1 194 ? 14.211 -11.110 -24.454 1.00 71.50 194 SER A O 1
ATOM 1564 N N . GLN A 1 195 ? 15.856 -9.796 -23.652 1.00 72.25 195 GLN A N 1
ATOM 1565 C CA . GLN A 1 195 ? 16.995 -10.671 -23.968 1.00 72.25 195 GLN A CA 1
ATOM 1566 C C . GLN A 1 195 ? 17.792 -11.078 -22.717 1.00 72.25 195 GLN A C 1
ATOM 1568 O O . GLN A 1 195 ? 18.903 -11.579 -22.827 1.00 72.25 195 GLN A O 1
ATOM 1573 N N . ASN A 1 196 ? 17.274 -10.810 -21.514 1.00 82.19 196 ASN A N 1
ATOM 1574 C CA . ASN A 1 196 ? 18.011 -11.073 -20.280 1.00 82.19 196 ASN A CA 1
ATOM 1575 C C . ASN A 1 196 ? 17.520 -12.373 -19.633 1.00 82.19 196 ASN A C 1
ATOM 1577 O O . ASN A 1 196 ? 16.764 -12.346 -18.658 1.00 82.19 196 ASN A O 1
ATOM 1581 N N . ASP A 1 197 ? 17.926 -13.499 -20.222 1.00 84.44 197 ASP A N 1
ATOM 1582 C CA . ASP A 1 197 ? 17.539 -14.839 -19.770 1.00 84.44 197 ASP A CA 1
ATOM 1583 C C . ASP A 1 197 ? 18.025 -15.135 -18.354 1.00 84.44 197 ASP A C 1
ATOM 1585 O O . ASP A 1 197 ? 17.230 -15.556 -17.516 1.00 84.44 197 ASP A O 1
ATOM 1589 N N . ILE A 1 198 ? 19.263 -14.746 -18.048 1.00 88.06 198 ILE A N 1
ATOM 1590 C CA . ILE A 1 198 ? 19.873 -14.888 -16.721 1.00 88.06 198 ILE A CA 1
ATOM 1591 C C . ILE A 1 198 ? 19.007 -14.219 -15.645 1.00 88.06 198 ILE A C 1
ATOM 1593 O O . ILE A 1 198 ? 18.713 -14.807 -14.606 1.00 88.06 198 ILE A O 1
ATOM 1597 N N . MET A 1 199 ? 18.551 -12.983 -15.881 1.00 90.00 199 MET A N 1
ATOM 1598 C CA . MET A 1 199 ? 17.703 -12.276 -14.915 1.00 90.00 199 MET A CA 1
ATOM 1599 C C . MET A 1 199 ? 16.342 -12.956 -14.735 1.00 90.00 199 MET A C 1
ATOM 1601 O O . MET A 1 199 ? 15.773 -12.917 -13.647 1.00 90.00 199 MET A O 1
ATOM 1605 N N . ILE A 1 200 ? 15.804 -13.572 -15.786 1.00 90.31 200 ILE A N 1
ATOM 1606 C CA . ILE A 1 200 ? 14.515 -14.266 -15.731 1.00 90.31 200 ILE A CA 1
ATOM 1607 C C . ILE A 1 200 ? 14.636 -15.587 -14.978 1.00 90.31 200 ILE A C 1
ATOM 1609 O O . ILE A 1 200 ? 13.767 -15.880 -14.163 1.00 90.31 200 ILE A O 1
ATOM 1613 N N . GLU A 1 201 ? 15.727 -16.322 -15.164 1.00 89.12 201 GLU A N 1
ATOM 1614 C CA . GLU A 1 201 ? 16.045 -17.509 -14.367 1.00 89.12 201 GLU A CA 1
ATOM 1615 C C . GLU A 1 201 ? 16.234 -17.158 -12.887 1.00 89.12 201 GLU A C 1
ATOM 1617 O O . GLU A 1 201 ? 15.671 -17.815 -12.009 1.00 89.12 201 GLU A O 1
ATOM 1622 N N . LEU A 1 202 ? 16.955 -16.070 -12.590 1.00 91.44 202 LEU A N 1
ATOM 1623 C CA . LEU A 1 202 ? 17.113 -15.573 -11.221 1.00 91.44 202 LEU A CA 1
ATOM 1624 C C . LEU A 1 202 ? 15.770 -15.179 -10.598 1.00 91.44 202 LEU A C 1
ATOM 1626 O O . LEU A 1 202 ? 15.494 -15.530 -9.450 1.00 91.44 202 LEU A O 1
ATOM 1630 N N . LEU A 1 203 ? 14.916 -14.477 -11.347 1.00 92.88 203 LEU A N 1
ATOM 1631 C CA . LEU A 1 203 ? 13.571 -14.119 -10.901 1.00 92.88 203 LEU A CA 1
ATOM 1632 C C . LEU A 1 203 ? 12.714 -15.360 -10.646 1.00 92.88 203 LEU A C 1
ATOM 1634 O O . LEU A 1 203 ? 12.079 -15.423 -9.597 1.00 92.88 203 LEU A O 1
ATOM 1638 N N . ALA A 1 204 ? 12.728 -16.338 -11.553 1.00 93.69 204 ALA A N 1
ATOM 1639 C CA . ALA A 1 204 ? 12.005 -17.598 -11.406 1.00 93.69 204 ALA A CA 1
ATOM 1640 C C . ALA A 1 204 ? 12.423 -18.331 -10.127 1.00 93.69 204 ALA A C 1
ATOM 1642 O O . ALA A 1 204 ? 11.581 -18.697 -9.310 1.00 93.69 204 ALA A O 1
ATOM 1643 N N . LYS A 1 205 ? 13.736 -18.443 -9.899 1.00 94.12 205 LYS A N 1
ATOM 1644 C CA . LYS A 1 205 ? 14.307 -19.102 -8.723 1.00 94.12 205 LYS A CA 1
ATOM 1645 C C . LYS A 1 205 ? 13.965 -18.383 -7.417 1.00 94.12 205 LYS A C 1
ATOM 1647 O O . LYS A 1 205 ? 13.583 -19.026 -6.448 1.00 94.12 205 LYS A O 1
ATOM 1652 N N . VAL A 1 206 ? 14.117 -17.057 -7.364 1.00 94.44 206 VAL A N 1
ATOM 1653 C CA . VAL A 1 206 ? 13.919 -16.281 -6.124 1.00 94.44 206 VAL A CA 1
ATOM 1654 C C . VAL A 1 206 ? 12.439 -16.079 -5.793 1.00 94.44 206 VAL A C 1
ATOM 1656 O O . VAL A 1 206 ? 12.088 -15.966 -4.618 1.00 94.44 206 VAL A O 1
ATOM 1659 N N . LEU A 1 207 ? 11.579 -15.990 -6.808 1.00 93.62 207 LEU A N 1
ATOM 1660 C CA . LEU A 1 207 ? 10.139 -15.790 -6.638 1.00 93.62 207 LEU A CA 1
ATOM 1661 C C . LEU A 1 207 ? 9.338 -17.092 -6.677 1.00 93.62 207 LEU A C 1
ATOM 1663 O O . LEU A 1 207 ? 8.120 -17.031 -6.507 1.00 93.62 207 LEU A O 1
ATOM 1667 N N . GLU A 1 208 ? 9.999 -18.236 -6.869 1.00 93.31 208 GLU A N 1
ATOM 1668 C CA . GLU A 1 208 ? 9.363 -19.552 -6.991 1.00 93.31 208 GLU A CA 1
ATOM 1669 C C . GLU A 1 208 ? 8.266 -19.532 -8.067 1.00 93.31 208 GLU A C 1
ATOM 1671 O O . GLU A 1 208 ? 7.108 -19.860 -7.813 1.00 93.31 208 GLU A O 1
ATOM 1676 N N . LEU A 1 209 ? 8.626 -19.037 -9.252 1.00 92.25 209 LEU A N 1
ATOM 1677 C CA . LEU A 1 209 ? 7.745 -18.938 -10.413 1.00 92.25 209 LEU A CA 1
ATOM 1678 C C . LEU A 1 209 ? 8.218 -19.874 -11.513 1.00 92.25 209 LEU A C 1
ATOM 1680 O O . LEU A 1 209 ? 9.414 -20.134 -11.644 1.00 92.25 209 LEU A O 1
ATOM 1684 N N . ASP A 1 210 ? 7.279 -20.311 -12.346 1.00 92.19 210 ASP A N 1
ATOM 1685 C CA . ASP A 1 210 ? 7.613 -21.063 -13.545 1.00 92.19 210 ASP A CA 1
ATOM 1686 C C . ASP A 1 210 ? 8.344 -20.165 -14.560 1.00 92.19 210 ASP A C 1
ATOM 1688 O O . ASP A 1 210 ? 7.920 -19.048 -14.885 1.00 92.19 210 ASP A O 1
ATOM 1692 N N . ILE A 1 211 ? 9.464 -20.673 -15.076 1.00 90.31 211 ILE A N 1
ATOM 1693 C CA . ILE A 1 211 ? 10.295 -19.982 -16.065 1.00 90.31 211 ILE A CA 1
ATOM 1694 C C . ILE A 1 211 ? 9.483 -19.743 -17.342 1.00 90.31 211 ILE A C 1
ATOM 1696 O O . ILE A 1 211 ? 9.573 -18.661 -17.929 1.00 90.31 211 ILE A O 1
ATOM 1700 N N . LEU A 1 212 ? 8.654 -20.711 -17.752 1.00 87.88 212 LEU A N 1
ATOM 1701 C CA . LEU A 1 212 ? 7.861 -20.605 -18.979 1.00 87.88 212 LEU A CA 1
ATOM 1702 C C . LEU A 1 212 ? 6.789 -19.518 -18.859 1.00 87.88 212 LEU A C 1
ATOM 1704 O O . LEU A 1 212 ? 6.538 -18.780 -19.816 1.00 87.88 212 LEU A O 1
ATOM 1708 N N . GLU A 1 213 ? 6.178 -19.374 -17.684 1.00 88.81 213 GLU A N 1
ATOM 1709 C CA . GLU A 1 213 ? 5.219 -18.304 -17.408 1.00 88.81 213 GLU A CA 1
ATOM 1710 C C . GLU A 1 213 ? 5.881 -16.920 -17.506 1.00 88.81 213 GLU A C 1
ATOM 1712 O O . GLU A 1 213 ? 5.372 -16.023 -18.189 1.00 88.81 213 GLU A O 1
ATOM 1717 N N . LEU A 1 214 ? 7.064 -16.760 -16.905 1.00 86.38 214 LEU A N 1
ATOM 1718 C CA . LEU A 1 214 ? 7.835 -15.519 -16.988 1.00 86.38 214 LEU A CA 1
ATOM 1719 C C . LEU A 1 214 ? 8.276 -15.203 -18.421 1.00 86.38 214 LEU A C 1
ATOM 1721 O O . LEU A 1 214 ? 8.210 -14.043 -18.832 1.00 86.38 214 LEU A O 1
ATOM 1725 N N . GLN A 1 215 ? 8.688 -16.211 -19.194 1.00 85.62 215 GLN A N 1
ATOM 1726 C CA . GLN A 1 215 ? 9.046 -16.058 -20.606 1.00 85.62 215 GLN A CA 1
ATOM 1727 C C . GLN A 1 215 ? 7.850 -15.607 -21.453 1.00 85.62 215 GLN A C 1
ATOM 1729 O O . GLN A 1 215 ? 7.977 -14.645 -22.210 1.00 85.62 215 GLN A O 1
ATOM 1734 N N . LYS A 1 216 ? 6.671 -16.219 -21.277 1.00 86.62 216 LYS A N 1
ATOM 1735 C CA . LYS A 1 216 ? 5.431 -15.819 -21.970 1.00 86.62 216 LYS A CA 1
ATOM 1736 C C . LYS A 1 216 ? 4.992 -14.399 -21.620 1.00 86.62 216 LYS A C 1
ATOM 1738 O O . LYS A 1 216 ? 4.434 -13.694 -22.458 1.00 86.62 216 LYS A O 1
ATOM 1743 N N . ALA A 1 217 ? 5.230 -13.969 -20.382 1.00 86.19 217 ALA A N 1
ATOM 1744 C CA . ALA A 1 217 ? 4.877 -12.632 -19.922 1.00 86.19 217 ALA A CA 1
ATOM 1745 C C . ALA A 1 217 ? 5.840 -11.540 -20.422 1.00 86.19 217 ALA A C 1
ATOM 1747 O O . ALA A 1 217 ? 5.526 -10.350 -20.269 1.00 86.19 217 ALA A O 1
ATOM 1748 N N . ARG A 1 218 ? 6.999 -11.908 -20.998 1.00 83.94 218 ARG A N 1
ATOM 1749 C CA . ARG A 1 218 ? 7.988 -10.939 -21.481 1.00 83.94 218 ARG A CA 1
ATOM 1750 C C . ARG A 1 218 ? 7.369 -10.010 -22.521 1.00 83.94 218 ARG A C 1
ATOM 1752 O O . ARG A 1 218 ? 6.667 -10.462 -23.427 1.00 83.94 218 ARG A O 1
ATOM 1759 N N . PRO A 1 219 ? 7.657 -8.700 -22.442 1.00 74.75 219 PRO A N 1
ATOM 1760 C CA . PRO A 1 219 ? 7.283 -7.807 -23.519 1.00 74.75 219 PRO A CA 1
ATOM 1761 C C . PRO A 1 219 ? 8.022 -8.244 -24.786 1.00 74.75 219 PRO A C 1
ATOM 1763 O O . PRO A 1 219 ? 9.251 -8.361 -24.781 1.00 74.75 219 PRO A O 1
ATOM 1766 N N . ALA A 1 220 ? 7.271 -8.466 -25.866 1.00 67.38 220 ALA A N 1
ATOM 1767 C CA . ALA A 1 220 ? 7.853 -8.680 -27.181 1.00 67.38 220 ALA A CA 1
ATOM 1768 C C . ALA A 1 220 ? 8.823 -7.534 -27.489 1.00 67.38 220 ALA A C 1
ATOM 1770 O O . ALA A 1 220 ? 8.541 -6.365 -27.190 1.00 67.38 220 ALA A O 1
ATOM 1771 N N . ILE A 1 221 ? 9.969 -7.874 -28.082 1.00 61.56 221 ILE A N 1
ATOM 1772 C CA . ILE A 1 221 ? 10.914 -6.880 -28.576 1.00 61.56 221 ILE A CA 1
ATOM 1773 C C . ILE A 1 221 ? 10.124 -5.988 -29.532 1.00 61.56 221 ILE A C 1
ATOM 1775 O O . ILE A 1 221 ? 9.726 -6.419 -30.614 1.00 61.56 221 ILE A O 1
ATOM 1779 N N . LYS A 1 222 ? 9.891 -4.728 -29.146 1.00 51.56 222 LYS A N 1
ATOM 1780 C CA . LYS A 1 222 ? 9.550 -3.698 -30.123 1.00 51.56 222 LYS A CA 1
ATOM 1781 C C . LYS A 1 222 ? 10.810 -3.506 -30.945 1.00 51.56 222 LYS A C 1
ATOM 1783 O O . LYS A 1 222 ? 11.633 -2.651 -30.626 1.00 51.56 222 LYS A O 1
ATOM 1788 N N . VAL A 1 223 ? 10.987 -4.339 -31.968 1.00 47.88 223 VAL A N 1
ATOM 1789 C CA . VAL A 1 223 ? 11.960 -4.083 -33.017 1.00 47.88 223 VAL A CA 1
ATOM 1790 C C . VAL A 1 223 ? 11.506 -2.748 -33.582 1.00 47.88 223 VAL A C 1
ATOM 1792 O O . VAL A 1 223 ? 10.497 -2.674 -34.283 1.00 47.88 223 VAL A O 1
ATOM 1795 N N . ARG A 1 224 ? 12.169 -1.652 -33.190 1.00 47.84 224 ARG A N 1
ATOM 1796 C CA . ARG A 1 224 ? 12.084 -0.415 -33.961 1.00 47.84 224 ARG A CA 1
ATOM 1797 C C . ARG A 1 224 ? 12.486 -0.849 -35.354 1.00 47.84 224 ARG A C 1
ATOM 1799 O O . ARG A 1 224 ? 13.625 -1.265 -35.548 1.00 47.84 224 ARG A O 1
ATOM 1806 N N . ARG A 1 225 ? 11.498 -0.921 -36.246 1.00 42.94 225 ARG A N 1
ATOM 1807 C CA . ARG A 1 225 ? 11.659 -1.527 -37.557 1.00 42.94 225 ARG A CA 1
ATOM 1808 C C . ARG A 1 225 ? 12.910 -0.921 -38.194 1.00 42.94 225 ARG A C 1
ATOM 1810 O O . ARG A 1 225 ? 12.940 0.281 -38.454 1.00 42.94 225 ARG A O 1
ATOM 1817 N N . ARG A 1 226 ? 13.911 -1.763 -38.468 1.00 46.53 226 ARG A N 1
ATOM 1818 C CA . ARG A 1 226 ? 15.027 -1.446 -39.375 1.00 46.53 226 ARG A CA 1
ATOM 1819 C C . ARG A 1 226 ? 14.532 -0.894 -40.723 1.00 46.53 226 ARG A C 1
ATOM 1821 O O . ARG A 1 226 ? 15.277 -0.186 -41.385 1.00 46.53 226 ARG A O 1
ATOM 1828 N N . SER A 1 227 ? 13.258 -1.113 -41.067 1.00 47.22 227 SER A N 1
ATOM 1829 C CA . SER A 1 227 ? 12.607 -0.626 -42.286 1.00 47.22 227 SER A CA 1
ATOM 1830 C C . SER A 1 227 ? 12.632 0.898 -42.480 1.00 47.22 227 SER A C 1
ATOM 1832 O O . SER A 1 227 ? 12.497 1.349 -43.610 1.00 47.22 227 SER A O 1
ATOM 1834 N N . VAL A 1 228 ? 12.799 1.716 -41.428 1.00 49.56 228 VAL A N 1
ATOM 1835 C CA . VAL A 1 228 ? 12.965 3.179 -41.599 1.00 49.56 228 VAL A CA 1
ATOM 1836 C C . VAL A 1 228 ? 14.417 3.549 -41.939 1.00 49.56 228 VAL A C 1
ATOM 1838 O O . VAL A 1 228 ? 14.649 4.544 -42.619 1.00 49.56 228 VAL A O 1
ATOM 1841 N N . GLU A 1 229 ? 15.394 2.755 -41.496 1.00 48.25 229 GLU A N 1
ATOM 1842 C CA . GLU A 1 229 ? 16.818 2.952 -41.802 1.00 48.25 229 GLU A CA 1
ATOM 1843 C C .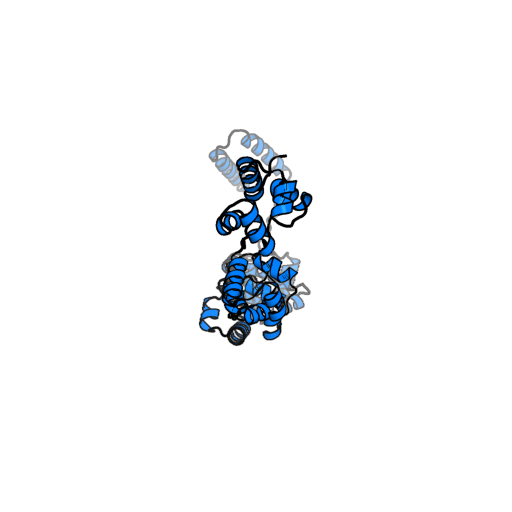 GLU A 1 229 ? 17.145 2.465 -43.228 1.00 48.25 229 GLU A C 1
ATOM 1845 O O . GLU A 1 229 ? 17.828 3.167 -43.969 1.00 48.25 229 GLU A O 1
ATOM 1850 N N . GLU A 1 230 ? 16.582 1.326 -43.655 1.00 51.69 230 GLU A N 1
ATOM 1851 C CA . GLU A 1 230 ? 16.694 0.796 -45.031 1.00 51.69 230 GLU A CA 1
ATOM 1852 C C . GLU A 1 230 ? 16.099 1.735 -46.088 1.00 51.69 230 GLU A C 1
ATOM 1854 O O . GLU A 1 230 ? 16.664 1.877 -47.172 1.00 51.69 230 GLU A O 1
ATOM 1859 N N . ALA A 1 231 ? 15.022 2.449 -45.745 1.00 50.38 231 ALA A N 1
ATOM 1860 C CA . ALA A 1 231 ? 14.404 3.464 -46.599 1.00 50.38 231 ALA A CA 1
ATOM 1861 C C . ALA A 1 231 ? 15.194 4.791 -46.683 1.00 50.38 231 ALA A C 1
ATOM 1863 O O . ALA A 1 231 ? 14.884 5.625 -47.529 1.00 50.38 231 ALA A O 1
ATOM 1864 N N . ARG A 1 232 ? 16.203 5.014 -45.822 1.00 54.59 232 ARG A N 1
ATOM 1865 C CA . ARG A 1 232 ? 17.023 6.248 -45.785 1.00 54.59 232 ARG A CA 1
ATOM 1866 C C . ARG A 1 232 ? 18.434 6.078 -46.344 1.00 54.59 232 ARG A C 1
ATOM 1868 O O . ARG A 1 232 ? 19.165 7.057 -46.468 1.00 54.59 232 ARG A O 1
ATOM 1875 N N . LEU A 1 233 ? 18.818 4.852 -46.685 1.00 68.00 233 LEU A N 1
ATOM 1876 C CA . LEU A 1 233 ? 20.114 4.543 -47.271 1.00 68.00 233 LEU A CA 1
ATOM 1877 C C . LEU A 1 233 ? 20.207 5.137 -48.682 1.00 68.00 233 LEU A C 1
ATOM 1879 O O . LEU A 1 233 ? 19.676 4.577 -49.645 1.00 68.00 233 LEU A O 1
ATOM 1883 N N . THR A 1 234 ? 20.902 6.270 -48.796 1.00 82.62 234 THR A N 1
ATOM 1884 C CA . THR A 1 234 ? 21.238 6.872 -50.089 1.00 82.62 234 THR A CA 1
ATOM 1885 C C . THR A 1 234 ? 22.093 5.898 -50.912 1.00 82.62 234 THR A C 1
ATOM 1887 O O . THR A 1 234 ? 22.827 5.087 -50.334 1.00 82.62 234 THR A O 1
ATOM 1890 N N . PRO A 1 235 ? 22.046 5.961 -52.256 1.00 86.62 235 PRO A N 1
ATOM 1891 C CA . PRO A 1 235 ? 22.918 5.156 -53.115 1.00 86.62 235 PRO A CA 1
ATOM 1892 C C . PRO A 1 235 ? 24.402 5.280 -52.734 1.00 86.62 235 PRO A C 1
ATOM 1894 O O . PRO A 1 235 ? 25.112 4.277 -52.661 1.00 86.62 235 PRO A O 1
ATOM 1897 N N . LEU A 1 236 ? 24.833 6.493 -52.365 1.00 88.25 236 LEU A N 1
ATOM 1898 C CA . LEU A 1 236 ? 26.163 6.759 -51.818 1.00 88.25 236 LEU A CA 1
ATOM 1899 C C . LEU A 1 236 ? 26.421 6.027 -50.498 1.00 88.25 236 LEU A C 1
ATOM 1901 O O . LEU A 1 236 ? 27.450 5.375 -50.355 1.00 88.25 236 LEU A O 1
ATOM 1905 N N . GLY A 1 237 ? 25.494 6.109 -49.538 1.00 90.38 237 GLY A N 1
ATOM 1906 C CA . GLY A 1 237 ? 25.628 5.437 -48.247 1.00 90.38 237 GLY A CA 1
ATOM 1907 C C . GLY A 1 237 ? 25.787 3.923 -48.403 1.00 90.38 237 GLY A C 1
ATOM 1908 O O . GLY A 1 237 ? 26.705 3.342 -47.829 1.00 90.38 237 GLY A O 1
ATOM 1909 N N . LYS A 1 238 ? 24.978 3.302 -49.275 1.00 88.81 238 LYS A N 1
ATOM 1910 C CA . LYS A 1 238 ? 25.074 1.867 -49.604 1.00 88.81 238 LYS A CA 1
ATOM 1911 C C . LYS A 1 238 ? 26.424 1.503 -50.213 1.00 88.81 238 LYS A C 1
ATOM 1913 O O . LYS A 1 238 ? 27.034 0.521 -49.794 1.00 88.81 238 LYS A O 1
ATOM 1918 N N . PHE A 1 239 ? 26.883 2.289 -51.186 1.00 91.38 239 PHE A N 1
ATOM 1919 C CA . PHE A 1 239 ? 28.170 2.078 -51.845 1.00 91.38 239 PHE A CA 1
ATOM 1920 C C . PHE A 1 239 ? 29.330 2.142 -50.845 1.00 91.38 239 PHE A C 1
ATOM 1922 O O . PHE A 1 239 ? 30.150 1.228 -50.792 1.00 91.38 239 PHE A O 1
ATOM 1929 N N . LEU A 1 240 ? 29.356 3.173 -49.997 1.00 92.06 240 LEU A N 1
ATOM 1930 C CA . LEU A 1 240 ? 30.413 3.362 -49.004 1.00 92.06 240 LEU A CA 1
ATOM 1931 C C . LEU A 1 240 ? 30.402 2.261 -47.938 1.00 92.06 240 LEU A C 1
ATOM 1933 O O . LEU A 1 240 ? 31.460 1.724 -47.618 1.00 92.06 240 LEU A O 1
ATOM 1937 N N . THR A 1 241 ? 29.225 1.872 -47.431 1.00 90.94 241 THR A N 1
ATOM 1938 C CA . THR A 1 241 ? 29.111 0.750 -46.489 1.00 90.94 241 THR A CA 1
ATOM 1939 C C . THR A 1 241 ? 29.627 -0.541 -47.113 1.00 90.94 241 THR A C 1
ATOM 1941 O O . THR A 1 241 ? 30.399 -1.253 -46.474 1.00 90.94 241 THR A O 1
ATOM 1944 N N . ARG A 1 242 ? 29.241 -0.840 -48.361 1.00 89.62 242 ARG A N 1
ATOM 1945 C CA . ARG A 1 242 ? 29.701 -2.037 -49.071 1.00 89.62 242 ARG A CA 1
ATOM 1946 C C . ARG A 1 242 ? 31.218 -2.037 -49.215 1.00 89.62 242 ARG A C 1
ATOM 1948 O O . ARG A 1 242 ? 31.863 -2.989 -48.787 1.00 89.62 242 ARG A O 1
ATOM 1955 N N . ARG A 1 243 ? 31.787 -0.942 -49.725 1.00 92.94 243 ARG A N 1
ATOM 1956 C CA . ARG A 1 243 ? 33.230 -0.831 -49.944 1.00 92.94 243 ARG A CA 1
ATOM 1957 C C . ARG A 1 243 ? 34.024 -0.917 -48.641 1.00 92.94 243 ARG A C 1
ATOM 1959 O O . ARG A 1 243 ? 35.054 -1.579 -48.588 1.00 92.94 243 ARG A O 1
ATOM 1966 N N . ARG A 1 244 ? 33.529 -0.299 -47.565 1.00 94.81 244 ARG A N 1
ATOM 1967 C CA . ARG A 1 244 ? 34.140 -0.404 -46.233 1.00 94.81 244 ARG A CA 1
ATOM 1968 C C . ARG A 1 244 ? 34.190 -1.857 -45.748 1.00 94.81 244 ARG A C 1
ATOM 1970 O O . ARG A 1 244 ? 35.204 -2.275 -45.196 1.00 94.81 244 ARG A O 1
ATOM 1977 N N . LEU A 1 245 ? 33.101 -2.606 -45.933 1.00 90.12 245 LEU A N 1
ATOM 1978 C CA . LEU A 1 245 ? 33.016 -4.010 -45.526 1.00 90.12 245 LEU A CA 1
ATOM 1979 C C . LEU A 1 245 ? 33.893 -4.925 -46.390 1.00 90.12 245 LEU A C 1
ATOM 1981 O O . LEU A 1 245 ? 34.499 -5.839 -45.843 1.00 90.12 245 LEU A O 1
ATOM 1985 N N . GLU A 1 246 ? 34.016 -4.660 -47.693 1.00 90.44 246 GLU A N 1
ATOM 1986 C CA . GLU A 1 246 ? 34.955 -5.369 -48.581 1.00 90.44 246 GLU A CA 1
ATOM 1987 C C . GLU A 1 246 ? 36.411 -5.228 -48.116 1.00 90.44 246 GLU A C 1
ATOM 1989 O O . GLU A 1 246 ? 37.187 -6.172 -48.222 1.00 90.44 246 GLU A O 1
ATOM 1994 N N . LEU A 1 247 ? 36.768 -4.074 -47.545 1.00 89.38 247 LEU A N 1
ATOM 1995 C CA . LEU A 1 247 ? 38.084 -3.824 -46.950 1.00 89.38 247 LEU A CA 1
ATOM 1996 C C . LEU A 1 247 ? 38.214 -4.337 -45.504 1.00 89.38 247 LEU A C 1
ATOM 1998 O O . LEU A 1 247 ? 39.241 -4.110 -44.866 1.00 89.38 247 LEU A O 1
ATOM 2002 N N . GLY A 1 248 ? 37.176 -4.977 -44.953 1.00 90.31 248 GLY A N 1
ATOM 2003 C CA . GLY A 1 248 ? 37.174 -5.505 -43.586 1.00 90.31 248 GLY A CA 1
ATOM 2004 C C . GLY A 1 248 ? 37.206 -4.437 -42.487 1.00 90.31 248 GLY A C 1
ATOM 2005 O O . GLY A 1 248 ? 37.545 -4.744 -41.349 1.00 90.31 248 GLY A O 1
ATOM 2006 N N . LEU A 1 249 ? 36.863 -3.183 -42.798 1.00 89.56 249 LEU A N 1
ATOM 2007 C CA . LEU A 1 249 ? 36.986 -2.064 -41.862 1.00 89.56 249 LEU A CA 1
ATOM 2008 C C . LEU A 1 249 ? 35.711 -1.857 -41.040 1.00 89.56 249 LEU A C 1
ATOM 2010 O O . LEU A 1 249 ? 34.593 -1.853 -41.560 1.00 89.56 249 LEU A O 1
ATOM 2014 N N . SER A 1 250 ? 35.858 -1.553 -39.757 1.00 92.12 250 SER A N 1
ATOM 2015 C CA . SER A 1 250 ? 34.800 -0.970 -38.928 1.00 92.12 250 SER A CA 1
ATOM 2016 C C . SER A 1 250 ? 34.621 0.528 -39.217 1.00 92.12 250 SER A C 1
ATOM 2018 O O . SER A 1 250 ? 35.512 1.206 -39.733 1.00 92.12 250 SER A O 1
ATOM 2020 N N . GLN A 1 251 ? 33.468 1.097 -38.841 1.00 90.19 251 GLN A N 1
ATOM 2021 C CA . GLN A 1 251 ? 33.235 2.548 -38.956 1.00 90.19 251 GLN A CA 1
ATOM 2022 C C . GLN A 1 251 ? 34.258 3.366 -38.150 1.00 90.19 251 GLN A C 1
ATOM 2024 O O . GLN A 1 251 ? 34.612 4.472 -38.548 1.00 90.19 251 GLN A O 1
ATOM 2029 N N . LYS A 1 252 ? 34.747 2.819 -37.028 1.00 91.62 252 LYS A N 1
ATOM 2030 C CA . LYS A 1 252 ? 35.774 3.448 -36.189 1.00 91.62 252 LYS A CA 1
ATOM 2031 C C . LYS A 1 252 ? 37.134 3.472 -36.889 1.00 91.62 252 LYS A C 1
ATOM 2033 O O . LYS A 1 252 ? 37.798 4.501 -36.860 1.00 91.62 252 LYS A O 1
ATOM 2038 N N . GLU A 1 253 ? 37.529 2.376 -37.529 1.00 87.69 253 GLU A N 1
ATOM 2039 C CA . GLU A 1 253 ? 38.804 2.289 -38.256 1.00 87.69 253 GLU A CA 1
ATOM 2040 C C . GLU A 1 253 ? 38.811 3.183 -39.496 1.00 87.69 253 GLU A C 1
ATOM 2042 O O . GLU A 1 253 ? 39.773 3.919 -39.705 1.00 87.69 253 GLU A O 1
ATOM 2047 N N . LEU A 1 254 ? 37.716 3.207 -40.267 1.00 93.44 254 LEU A N 1
ATOM 2048 C CA . LEU A 1 254 ? 37.578 4.130 -41.397 1.00 93.44 254 LEU A CA 1
ATOM 2049 C C . LEU A 1 254 ? 37.645 5.596 -40.941 1.00 93.44 254 LEU A C 1
ATOM 2051 O O . LEU A 1 254 ? 38.345 6.406 -41.545 1.00 93.44 254 LEU A O 1
ATOM 2055 N N . ALA A 1 255 ? 36.952 5.934 -39.852 1.00 95.00 255 ALA A N 1
ATOM 2056 C CA . ALA A 1 255 ? 36.996 7.276 -39.281 1.00 95.00 255 ALA A CA 1
ATOM 2057 C C . ALA A 1 255 ? 38.411 7.659 -38.815 1.00 95.00 255 ALA A C 1
ATOM 2059 O O . ALA A 1 255 ? 38.842 8.786 -39.053 1.00 95.00 255 ALA A O 1
ATOM 2060 N N . GLY A 1 256 ? 39.148 6.705 -38.233 1.00 91.69 256 GLY A N 1
ATOM 2061 C CA . GLY A 1 256 ? 40.556 6.860 -37.868 1.00 91.69 256 GLY A CA 1
ATOM 2062 C C . GLY A 1 256 ? 41.446 7.162 -39.075 1.00 91.69 256 GLY A C 1
ATOM 2063 O O . GLY A 1 256 ? 42.190 8.136 -39.039 1.00 91.69 256 GLY A O 1
ATOM 2064 N N . ARG A 1 257 ? 41.300 6.415 -40.179 1.00 93.81 257 ARG A N 1
ATOM 2065 C CA . ARG A 1 257 ? 42.038 6.662 -41.439 1.00 93.81 257 ARG A CA 1
ATOM 2066 C C . ARG A 1 257 ? 41.765 8.041 -42.046 1.00 93.81 257 ARG A C 1
ATOM 2068 O O . ARG A 1 257 ? 42.590 8.575 -42.776 1.00 93.81 257 ARG A O 1
ATOM 2075 N N . MET A 1 258 ? 40.588 8.599 -41.784 1.00 93.62 258 MET A N 1
ATOM 2076 C CA . MET A 1 258 ? 40.155 9.890 -42.322 1.00 93.62 258 MET A CA 1
ATOM 2077 C C . MET A 1 258 ? 40.387 11.072 -41.369 1.00 93.62 258 MET A C 1
ATOM 2079 O O . MET A 1 258 ? 40.131 12.221 -41.762 1.00 93.62 258 MET A O 1
ATOM 2083 N N . GLU A 1 259 ? 40.831 10.792 -40.140 1.00 93.25 259 GLU A N 1
ATOM 2084 C CA . GLU A 1 259 ? 40.951 11.747 -39.033 1.00 93.25 259 GLU A CA 1
ATOM 2085 C C . GLU A 1 259 ? 39.632 12.493 -38.759 1.00 93.25 259 GLU A C 1
ATOM 2087 O O . GLU A 1 259 ? 39.577 13.722 -38.681 1.00 93.25 259 GLU A O 1
ATOM 2092 N N . ILE A 1 260 ? 38.527 11.748 -38.670 1.00 92.94 260 ILE A N 1
ATOM 2093 C CA . ILE A 1 260 ? 37.201 12.290 -38.344 1.00 92.94 260 ILE A CA 1
ATOM 2094 C C . ILE A 1 260 ? 36.511 11.468 -37.255 1.00 92.94 260 ILE A C 1
ATOM 2096 O O . ILE A 1 260 ? 36.930 10.374 -36.890 1.00 92.94 260 ILE A O 1
ATOM 2100 N N . TRP A 1 261 ? 35.400 11.991 -36.743 1.00 92.38 261 TRP A N 1
ATOM 2101 C CA . TRP A 1 261 ? 34.570 11.292 -35.769 1.00 92.38 261 TRP A CA 1
ATOM 2102 C C . TRP A 1 261 ? 33.816 10.115 -36.407 1.00 92.38 261 TRP A C 1
ATOM 2104 O O . TRP A 1 261 ? 33.249 10.240 -37.492 1.00 92.38 261 TRP A O 1
ATOM 2114 N N . MET A 1 262 ? 33.735 8.983 -35.700 1.00 93.69 262 MET A N 1
ATOM 2115 C CA . MET A 1 262 ? 32.997 7.785 -36.145 1.00 93.69 262 MET A CA 1
ATOM 2116 C C . MET A 1 262 ? 31.514 8.073 -36.428 1.00 93.69 262 MET A C 1
ATOM 2118 O O . MET A 1 262 ? 30.945 7.542 -37.383 1.00 93.69 262 MET A O 1
ATOM 2122 N N . SER A 1 263 ? 30.904 8.977 -35.657 1.00 90.25 263 SER A N 1
ATOM 2123 C CA . SER A 1 263 ? 29.528 9.426 -35.882 1.00 90.25 263 SER A CA 1
ATOM 2124 C C . SER A 1 263 ? 29.331 10.028 -37.274 1.00 90.25 263 SER A C 1
ATOM 2126 O O . SER A 1 263 ? 28.276 9.811 -37.864 1.00 90.25 263 SER A O 1
ATOM 2128 N N . THR A 1 264 ? 30.341 10.709 -37.829 1.00 90.00 264 TH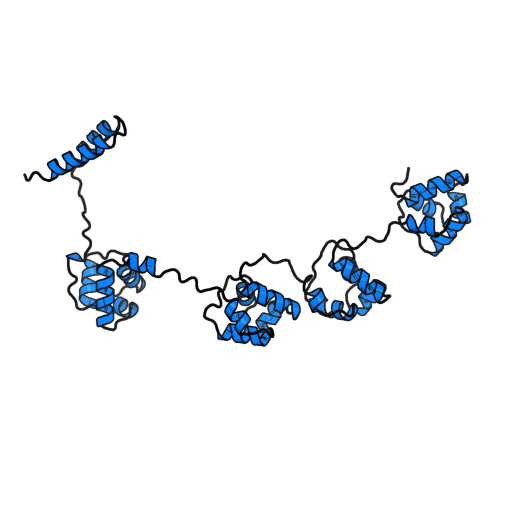R A N 1
ATOM 2129 C CA . THR A 1 264 ? 30.321 11.275 -39.185 1.00 90.00 264 THR A CA 1
ATOM 2130 C C . THR A 1 264 ? 30.201 10.181 -40.246 1.00 90.00 264 THR A C 1
ATOM 2132 O O . THR A 1 264 ? 29.391 10.310 -41.159 1.00 90.00 264 THR A O 1
ATOM 2135 N N . ILE A 1 265 ? 30.936 9.072 -40.104 1.00 91.06 265 ILE A N 1
ATOM 2136 C CA . ILE A 1 265 ? 30.808 7.906 -40.996 1.00 91.06 265 ILE A CA 1
ATOM 2137 C C . ILE A 1 265 ? 29.405 7.310 -40.894 1.00 91.06 265 ILE A C 1
ATOM 2139 O O . ILE A 1 265 ? 28.753 7.084 -41.910 1.00 91.06 265 ILE A O 1
ATOM 2143 N N . SER A 1 266 ? 28.906 7.130 -39.669 1.00 90.25 266 SER A N 1
ATOM 2144 C CA . SER A 1 266 ? 27.569 6.583 -39.428 1.00 90.25 266 SER A CA 1
ATOM 2145 C C . SER A 1 266 ? 26.469 7.414 -40.103 1.00 90.25 266 SER A C 1
ATOM 2147 O O . SER A 1 266 ? 25.592 6.858 -40.766 1.00 90.25 266 SER A O 1
ATOM 2149 N N . VAL A 1 267 ? 26.518 8.749 -40.008 1.00 88.19 267 VAL A N 1
ATOM 2150 C CA . VAL A 1 267 ? 25.510 9.616 -40.647 1.00 88.19 267 VAL A CA 1
ATOM 2151 C C . VAL A 1 267 ? 25.638 9.678 -42.172 1.00 88.19 267 VAL A C 1
ATOM 2153 O O . VAL A 1 267 ? 24.624 9.871 -42.836 1.00 88.19 267 VAL A O 1
ATOM 2156 N N . ILE A 1 268 ? 26.835 9.486 -42.739 1.00 89.19 268 ILE A N 1
ATOM 2157 C CA . ILE A 1 268 ? 27.036 9.400 -44.197 1.00 89.19 268 ILE A CA 1
ATOM 2158 C C . ILE A 1 268 ? 26.486 8.076 -44.731 1.00 89.19 268 ILE A C 1
ATOM 2160 O O . ILE A 1 268 ? 25.691 8.075 -45.668 1.00 89.19 268 ILE A O 1
ATOM 2164 N N . GLU A 1 269 ? 26.853 6.954 -44.105 1.00 89.06 269 GLU A N 1
ATOM 2165 C CA . GLU A 1 269 ? 26.386 5.615 -44.491 1.00 89.06 269 GLU A CA 1
ATOM 2166 C C . GLU A 1 269 ? 24.862 5.485 -44.379 1.00 89.06 269 GLU A C 1
ATOM 2168 O O . GLU A 1 269 ? 24.220 4.854 -45.213 1.00 89.06 269 GLU A O 1
ATOM 2173 N N . THR A 1 270 ? 24.260 6.146 -43.389 1.00 83.69 270 THR A N 1
ATOM 2174 C CA . THR A 1 270 ? 22.799 6.178 -43.203 1.00 83.69 270 THR A CA 1
ATOM 2175 C C . THR A 1 270 ? 22.090 7.268 -44.013 1.00 83.69 270 THR A C 1
ATOM 2177 O O . THR A 1 270 ? 20.890 7.466 -43.832 1.00 83.69 270 THR A O 1
ATOM 2180 N N . GLY A 1 271 ? 22.803 7.995 -44.882 1.00 82.25 271 GLY A N 1
ATOM 2181 C CA . GLY A 1 271 ? 22.216 8.993 -45.782 1.00 82.25 271 GLY A CA 1
ATOM 2182 C C . GLY A 1 271 ? 21.736 10.284 -45.108 1.00 82.25 271 GLY A C 1
ATOM 2183 O O . GLY A 1 271 ? 21.069 11.101 -45.737 1.00 82.25 271 GLY A O 1
ATOM 2184 N N . ARG A 1 272 ? 22.066 10.497 -43.830 1.00 81.62 272 ARG A N 1
ATOM 2185 C CA . ARG A 1 272 ? 21.681 11.694 -43.061 1.00 81.62 272 ARG A CA 1
ATOM 2186 C C . ARG A 1 272 ? 22.618 12.881 -43.292 1.00 81.62 272 ARG A C 1
ATOM 2188 O O . ARG A 1 272 ? 22.259 14.005 -42.949 1.00 81.62 272 ARG A O 1
ATOM 2195 N N . LEU A 1 273 ? 23.806 12.643 -43.848 1.00 84.19 273 LEU A N 1
ATOM 2196 C CA . LEU A 1 273 ? 24.782 13.674 -44.192 1.00 84.19 273 LEU A CA 1
ATOM 2197 C C . LEU A 1 273 ? 25.251 13.514 -45.639 1.00 84.19 273 LEU A C 1
ATOM 2199 O O . LEU A 1 273 ? 25.722 12.451 -46.033 1.00 84.19 273 LEU A O 1
ATOM 2203 N N . HIS A 1 274 ? 25.193 14.610 -46.392 1.00 86.19 274 HIS A N 1
ATOM 2204 C CA . HIS A 1 274 ? 25.744 14.704 -47.740 1.00 86.19 274 HIS A CA 1
ATOM 2205 C C . HIS A 1 274 ? 27.184 15.238 -47.674 1.00 86.19 274 HIS A C 1
ATOM 2207 O O . HIS A 1 274 ? 27.372 16.411 -47.331 1.00 86.19 274 HIS A O 1
ATOM 2213 N N . PRO A 1 275 ? 28.207 14.409 -47.951 1.00 87.25 275 PRO A N 1
ATOM 2214 C CA . PRO A 1 275 ? 29.596 14.836 -47.863 1.00 87.25 275 PRO A CA 1
ATOM 2215 C C . PRO A 1 275 ? 29.928 15.845 -48.972 1.00 87.25 275 PRO A C 1
ATOM 2217 O O . PRO A 1 275 ? 29.629 15.627 -50.141 1.00 87.25 275 PRO A O 1
ATOM 2220 N N . GLY A 1 276 ? 30.567 16.960 -48.606 1.00 86.69 276 GLY A N 1
ATOM 2221 C CA . GLY A 1 276 ? 31.101 17.912 -49.584 1.00 86.69 276 GLY A CA 1
ATOM 2222 C C . GLY A 1 276 ? 32.361 17.384 -50.295 1.00 86.69 276 GLY A C 1
ATOM 2223 O O . GLY A 1 276 ? 32.937 16.384 -49.857 1.00 86.69 276 GLY A O 1
ATOM 2224 N N . PRO A 1 277 ? 32.871 18.090 -51.324 1.00 86.38 277 PRO A N 1
ATOM 2225 C CA . PRO A 1 277 ? 33.994 17.627 -52.153 1.00 86.38 277 PRO A CA 1
ATOM 2226 C C . PRO A 1 277 ? 35.254 17.249 -51.361 1.00 86.38 277 PRO A C 1
ATOM 2228 O O . PRO A 1 277 ? 35.871 16.218 -51.609 1.00 86.38 277 PRO A O 1
ATOM 2231 N N . LYS A 1 278 ? 35.606 18.036 -50.332 1.00 88.75 278 LYS A N 1
ATOM 2232 C CA . LYS A 1 278 ? 36.757 17.743 -49.458 1.00 88.75 278 LYS A CA 1
ATOM 2233 C C . LYS A 1 278 ? 36.603 16.415 -48.709 1.00 88.75 278 LYS A C 1
ATOM 2235 O O . LYS A 1 278 ? 37.578 15.691 -48.540 1.00 88.75 278 LYS A O 1
ATOM 2240 N N . LEU A 1 279 ? 35.389 16.099 -48.254 1.00 91.00 279 LEU A N 1
ATOM 2241 C CA . LEU A 1 279 ? 35.107 14.879 -47.499 1.00 91.00 279 LEU A CA 1
ATOM 2242 C C . LEU A 1 279 ? 34.986 13.661 -48.422 1.00 91.00 279 LEU A C 1
ATOM 2244 O O . LEU A 1 279 ? 35.466 12.592 -48.065 1.00 91.00 279 LEU A O 1
ATOM 2248 N N . LEU A 1 280 ? 34.435 13.841 -49.626 1.00 91.88 280 LEU A N 1
ATOM 2249 C CA . LEU A 1 280 ? 34.438 12.827 -50.685 1.00 91.88 280 LEU A CA 1
ATOM 2250 C C . LEU A 1 280 ? 35.862 12.433 -51.093 1.00 91.88 280 LEU A C 1
ATOM 2252 O O . LEU A 1 280 ? 36.149 11.246 -51.194 1.00 91.88 280 LEU A O 1
ATOM 2256 N N . ASN A 1 281 ? 36.774 13.402 -51.213 1.00 90.25 281 ASN A N 1
ATOM 2257 C CA . ASN A 1 281 ? 38.188 13.128 -51.489 1.00 90.25 281 ASN A CA 1
ATOM 2258 C C . ASN A 1 281 ? 38.885 12.369 -50.349 1.00 90.25 281 ASN A C 1
ATOM 2260 O O . ASN A 1 281 ? 39.774 11.558 -50.593 1.00 90.25 281 ASN A O 1
ATOM 2264 N N . LYS A 1 282 ? 38.500 12.619 -49.091 1.00 93.12 282 LYS A N 1
ATOM 2265 C CA . LYS A 1 282 ? 38.989 11.822 -47.957 1.00 93.12 282 LYS A CA 1
ATOM 2266 C C . LYS A 1 282 ? 38.433 10.395 -47.995 1.00 93.12 282 LYS A C 1
ATOM 2268 O O . LYS A 1 282 ? 39.183 9.458 -47.749 1.00 93.12 282 LYS A O 1
ATOM 2273 N N . LEU A 1 283 ? 37.147 10.234 -48.321 1.00 93.19 283 LEU A N 1
ATOM 2274 C CA . LEU A 1 283 ? 36.493 8.927 -48.441 1.00 93.19 283 LEU A CA 1
ATOM 2275 C C . LEU A 1 283 ? 37.115 8.087 -49.559 1.00 93.19 283 LEU A C 1
ATOM 2277 O O . LEU A 1 283 ? 37.438 6.931 -49.320 1.00 93.19 283 LEU A O 1
ATOM 2281 N N . SER A 1 284 ? 37.329 8.665 -50.744 1.00 92.62 284 SER A N 1
ATOM 2282 C CA . SER A 1 284 ? 37.917 7.956 -51.888 1.00 92.62 284 SER A CA 1
ATOM 2283 C C . SER A 1 284 ? 39.335 7.464 -51.601 1.00 92.62 284 SER A C 1
ATOM 2285 O O . SER A 1 284 ? 39.668 6.328 -51.932 1.00 92.62 284 SER A O 1
ATOM 2287 N N . ARG A 1 285 ? 40.150 8.280 -50.916 1.00 92.56 285 ARG A N 1
ATOM 2288 C CA . ARG A 1 285 ? 41.493 7.887 -50.466 1.00 92.56 285 ARG A CA 1
ATOM 2289 C C . ARG A 1 285 ? 41.451 6.793 -49.402 1.00 92.56 285 ARG A C 1
ATOM 2291 O O . ARG A 1 285 ? 42.172 5.814 -49.521 1.00 92.56 285 ARG A O 1
ATOM 2298 N N . ALA A 1 286 ? 40.610 6.940 -48.377 1.00 92.94 286 ALA A N 1
ATOM 2299 C CA . ALA A 1 286 ? 40.564 5.996 -47.259 1.00 92.94 286 ALA A CA 1
ATOM 2300 C C . ALA A 1 286 ? 39.935 4.635 -47.617 1.00 92.94 286 ALA A C 1
ATOM 2302 O O . ALA A 1 286 ? 40.243 3.639 -46.963 1.00 92.94 286 ALA A O 1
ATOM 2303 N N . LEU A 1 287 ? 39.058 4.606 -48.628 1.00 92.88 287 LEU A N 1
ATOM 2304 C CA . LEU A 1 287 ? 38.392 3.407 -49.154 1.00 92.88 287 LEU A CA 1
ATOM 2305 C C . LEU A 1 287 ? 39.024 2.864 -50.442 1.00 92.88 287 LEU A C 1
ATOM 2307 O O . LEU A 1 287 ? 38.473 1.934 -51.040 1.00 92.88 287 LEU A O 1
ATOM 2311 N N . GLU A 1 288 ? 40.143 3.454 -50.875 1.00 93.00 288 GLU A N 1
ATOM 2312 C CA . GLU A 1 288 ? 40.917 3.015 -52.041 1.00 93.00 288 GLU A CA 1
ATOM 2313 C C . GLU A 1 288 ? 40.005 2.758 -53.254 1.00 93.00 288 GLU A C 1
ATOM 2315 O O . GLU A 1 288 ? 40.016 1.692 -53.875 1.00 93.00 288 GLU A O 1
ATOM 2320 N N . CYS A 1 289 ? 39.110 3.713 -53.526 1.00 89.88 289 CYS A N 1
ATOM 2321 C CA . CYS A 1 289 ? 38.109 3.596 -54.580 1.00 89.88 289 CYS A CA 1
ATOM 2322 C C . CYS A 1 289 ? 37.783 4.948 -55.213 1.00 89.88 289 CYS A C 1
ATOM 2324 O O . CYS A 1 289 ? 37.802 5.989 -54.553 1.00 89.88 289 CYS A O 1
ATOM 2326 N N . GLN A 1 290 ? 37.379 4.924 -56.480 1.00 89.88 290 GLN A N 1
ATOM 2327 C CA . GLN A 1 290 ? 36.723 6.065 -57.108 1.00 89.88 290 GLN A CA 1
ATOM 2328 C C . GLN A 1 290 ? 35.232 6.030 -56.760 1.00 89.88 290 GLN A C 1
ATOM 2330 O O . GLN A 1 290 ? 34.579 5.003 -56.929 1.00 89.88 290 GLN A O 1
ATOM 2335 N N . ILE A 1 291 ? 34.701 7.140 -56.243 1.00 89.62 291 ILE A N 1
ATOM 2336 C CA . ILE A 1 291 ? 33.268 7.280 -55.959 1.00 89.62 291 ILE A CA 1
ATOM 2337 C C . ILE A 1 291 ? 32.589 7.725 -57.264 1.00 89.62 291 ILE A C 1
ATOM 2339 O O . ILE A 1 291 ? 32.915 8.814 -57.742 1.00 89.62 291 ILE A O 1
ATOM 2343 N N . PRO A 1 292 ? 31.667 6.932 -57.845 1.00 86.38 292 PRO A N 1
ATOM 2344 C CA . PRO A 1 292 ? 30.977 7.308 -59.076 1.00 86.38 292 PRO A CA 1
ATOM 2345 C C . PRO A 1 292 ? 30.224 8.635 -58.926 1.00 86.38 292 PRO A C 1
ATOM 2347 O O . PRO A 1 292 ? 29.518 8.843 -57.936 1.00 86.38 292 PRO A O 1
ATOM 2350 N N . ALA A 1 293 ? 30.349 9.520 -59.919 1.00 80.94 293 ALA A N 1
ATOM 2351 C CA . ALA A 1 293 ? 29.750 10.857 -59.884 1.00 80.94 293 ALA A CA 1
ATOM 2352 C C . ALA A 1 293 ? 28.216 10.822 -59.776 1.00 80.94 293 ALA A C 1
ATOM 2354 O O . ALA A 1 293 ? 27.626 11.667 -59.113 1.00 80.94 293 ALA A O 1
ATOM 2355 N N . GLU A 1 294 ? 27.586 9.793 -60.344 1.00 82.56 294 GLU A N 1
ATOM 2356 C CA . GLU A 1 294 ? 26.139 9.542 -60.286 1.00 82.56 294 GLU A CA 1
ATOM 2357 C C . GLU A 1 294 ? 25.621 9.310 -58.859 1.00 82.56 294 GLU A C 1
ATOM 2359 O O . GLU A 1 294 ? 24.454 9.557 -58.562 1.00 82.56 294 GLU A O 1
ATOM 2364 N N . LEU A 1 295 ? 26.491 8.856 -57.948 1.00 83.00 295 LEU A N 1
ATOM 2365 C CA . LEU A 1 295 ? 26.142 8.650 -56.543 1.00 83.00 295 LEU A CA 1
ATOM 2366 C C . LEU A 1 295 ? 26.290 9.932 -55.717 1.00 83.00 295 LEU A C 1
ATOM 2368 O O . LEU A 1 295 ? 25.864 9.961 -54.563 1.00 83.00 295 LEU A O 1
ATOM 2372 N N . ILE A 1 296 ? 26.892 10.987 -56.271 1.00 80.56 296 ILE A N 1
ATOM 2373 C CA . ILE A 1 296 ? 27.079 12.267 -55.592 1.00 80.56 296 ILE A CA 1
ATOM 2374 C C . ILE A 1 296 ? 25.844 13.134 -55.869 1.00 80.56 296 ILE A C 1
ATOM 2376 O O . ILE A 1 296 ? 25.636 13.559 -57.003 1.00 80.56 296 ILE A O 1
ATOM 2380 N N . PRO A 1 297 ? 25.017 13.453 -54.859 1.00 64.88 297 PRO A N 1
ATOM 2381 C CA . PRO A 1 297 ? 23.861 14.306 -55.082 1.00 64.88 297 PRO A CA 1
ATOM 2382 C C . PRO A 1 297 ? 24.313 15.715 -55.473 1.00 64.88 297 PRO A C 1
ATOM 2384 O O . PRO A 1 297 ? 24.979 16.414 -54.701 1.00 64.88 297 PRO A O 1
ATOM 2387 N N . LEU A 1 298 ? 23.935 16.132 -56.682 1.00 60.72 298 LEU A N 1
ATOM 2388 C CA . LEU A 1 298 ? 24.194 17.467 -57.204 1.00 60.72 298 LEU A CA 1
ATOM 2389 C C . LEU A 1 298 ? 23.432 18.498 -56.363 1.00 60.72 298 LEU A C 1
ATOM 2391 O O . LEU A 1 298 ? 22.203 18.554 -56.371 1.00 60.72 298 LEU A O 1
ATOM 2395 N N . ARG A 1 299 ? 24.159 19.362 -55.647 1.00 51.91 299 ARG A N 1
ATOM 2396 C CA . ARG A 1 299 ? 23.576 20.609 -55.143 1.00 51.91 299 ARG A CA 1
ATOM 2397 C C . ARG A 1 299 ? 23.419 21.559 -56.326 1.00 51.91 299 ARG A C 1
ATOM 2399 O O . ARG A 1 299 ? 24.358 22.284 -56.651 1.00 51.91 299 ARG A O 1
ATOM 2406 N N . ILE A 1 300 ? 22.241 21.576 -56.952 1.00 43.06 300 ILE A N 1
ATOM 2407 C CA . ILE A 1 300 ? 21.877 22.661 -57.868 1.00 43.06 300 ILE A CA 1
ATOM 2408 C C . ILE A 1 300 ? 21.834 23.937 -57.028 1.00 43.06 300 ILE A C 1
ATOM 2410 O O . ILE A 1 300 ? 20.905 24.186 -56.264 1.00 43.06 300 ILE A O 1
ATOM 2414 N N . THR A 1 301 ? 22.897 24.726 -57.118 1.00 38.56 301 THR A N 1
ATOM 2415 C CA . THR A 1 301 ? 22.954 26.041 -56.492 1.00 38.56 301 THR A CA 1
ATOM 2416 C C . THR A 1 301 ? 22.402 27.003 -57.532 1.00 38.56 301 THR A C 1
ATOM 2418 O O . THR A 1 301 ? 23.154 27.495 -58.368 1.00 38.56 301 THR A O 1
ATOM 2421 N N . ILE A 1 302 ? 21.082 27.213 -57.556 1.00 38.34 302 ILE A N 1
ATOM 2422 C CA . ILE A 1 302 ? 20.490 28.217 -58.448 1.00 38.34 302 ILE A CA 1
ATOM 2423 C C . ILE A 1 302 ? 20.965 29.586 -57.946 1.00 38.34 302 ILE A C 1
ATOM 2425 O O . ILE A 1 302 ? 20.426 30.132 -56.984 1.00 38.34 302 ILE A O 1
ATOM 2429 N N . ARG A 1 303 ? 22.005 30.145 -58.573 1.00 38.97 303 ARG A N 1
ATOM 2430 C CA . ARG A 1 303 ? 22.274 31.583 -58.499 1.00 38.97 303 ARG A CA 1
ATOM 2431 C C . ARG A 1 303 ? 21.187 32.261 -59.323 1.00 38.97 303 ARG A C 1
ATOM 2433 O O . ARG A 1 303 ? 21.331 32.411 -60.530 1.00 38.97 303 ARG A O 1
ATOM 2440 N N . LEU A 1 304 ? 20.080 32.619 -58.678 1.00 38.72 304 LEU A N 1
ATOM 2441 C CA . LEU A 1 304 ? 19.068 33.466 -59.298 1.00 38.72 304 LEU A CA 1
ATOM 2442 C C . LEU A 1 304 ? 19.728 34.817 -59.610 1.00 38.72 304 LEU A C 1
ATOM 2444 O O . LEU A 1 304 ? 20.069 35.571 -58.700 1.00 38.72 304 LEU A O 1
ATOM 2448 N N . SER A 1 305 ? 19.959 35.101 -60.892 1.00 45.97 305 SER A N 1
ATOM 2449 C CA . SER A 1 305 ? 20.296 36.446 -61.354 1.00 45.97 305 SER A CA 1
ATOM 2450 C C . SER A 1 305 ? 19.099 37.379 -61.110 1.00 45.97 305 SER A C 1
ATOM 2452 O O . SER A 1 305 ? 17.953 36.931 -61.030 1.00 45.97 305 SER A O 1
ATOM 2454 N N . ASN A 1 306 ? 19.341 38.690 -61.002 1.00 45.16 306 ASN A N 1
ATOM 2455 C CA . ASN A 1 306 ? 18.319 39.706 -60.692 1.00 45.16 306 ASN A CA 1
ATOM 2456 C C . ASN A 1 306 ? 17.095 39.709 -61.639 1.00 45.16 306 ASN A C 1
ATOM 2458 O O . ASN A 1 306 ? 16.056 40.271 -61.294 1.00 45.16 306 ASN A O 1
ATOM 2462 N N . GLN A 1 307 ? 17.169 39.056 -62.803 1.00 48.62 307 GLN A N 1
ATOM 2463 C CA . GLN A 1 307 ? 16.016 38.840 -63.685 1.00 48.62 307 GLN A CA 1
ATOM 2464 C C . GLN A 1 307 ? 14.978 37.863 -63.100 1.00 48.62 307 GLN A C 1
ATOM 2466 O O . GLN A 1 307 ? 13.785 38.048 -63.332 1.00 48.62 307 GLN A O 1
ATOM 2471 N N . GLY A 1 308 ? 15.385 36.897 -62.267 1.00 46.75 308 GLY A N 1
ATOM 2472 C CA . GLY A 1 308 ? 14.469 35.952 -61.616 1.00 46.75 308 GLY A CA 1
ATOM 2473 C C . GLY A 1 308 ? 13.500 36.617 -60.629 1.00 46.75 308 GLY A C 1
ATOM 2474 O O . GLY A 1 308 ? 12.361 36.176 -60.484 1.00 46.75 308 GLY A O 1
ATOM 2475 N N . PHE A 1 309 ? 13.904 37.733 -60.010 1.00 48.69 309 PHE A N 1
ATOM 2476 C CA . PHE A 1 309 ? 13.044 38.487 -59.093 1.00 48.69 309 PHE A CA 1
ATOM 2477 C C . PHE A 1 309 ? 11.898 39.211 -59.810 1.00 48.69 309 PHE A C 1
ATOM 2479 O O . PHE A 1 309 ? 10.785 39.216 -59.293 1.00 48.69 309 PHE A O 1
ATOM 2486 N N . LYS A 1 310 ? 12.122 39.760 -61.015 1.00 50.94 310 LYS A N 1
ATOM 2487 C CA . LYS A 1 310 ? 11.048 40.404 -61.799 1.00 50.94 310 LYS A CA 1
ATOM 2488 C C . LYS A 1 310 ? 9.961 39.409 -62.214 1.00 50.94 310 LYS A C 1
ATOM 2490 O O . LYS A 1 310 ? 8.784 39.763 -62.206 1.00 50.94 310 LYS A O 1
ATOM 2495 N N . ASN A 1 311 ? 10.341 38.165 -62.509 1.00 53.53 311 ASN A N 1
ATOM 2496 C CA . ASN A 1 311 ? 9.386 37.114 -62.859 1.00 53.53 311 ASN A CA 1
ATOM 2497 C C . ASN A 1 311 ? 8.576 36.648 -61.639 1.00 53.53 311 ASN A C 1
ATOM 2499 O O . ASN A 1 311 ? 7.370 36.462 -61.755 1.00 53.53 311 ASN A O 1
ATOM 2503 N N . LEU A 1 312 ? 9.183 36.568 -60.449 1.00 51.38 312 LEU A N 1
ATOM 2504 C CA . LEU A 1 312 ? 8.470 36.265 -59.197 1.00 51.38 312 LEU A CA 1
ATOM 2505 C C . LEU A 1 312 ? 7.447 37.344 -58.805 1.00 51.38 312 LEU A C 1
ATOM 2507 O O . LEU A 1 312 ? 6.377 37.009 -58.298 1.00 51.38 312 LEU A O 1
ATOM 2511 N N . SER A 1 313 ? 7.742 38.622 -59.062 1.00 52.12 313 SER A N 1
ATOM 2512 C CA . SER A 1 313 ? 6.790 39.722 -58.846 1.00 52.12 313 SER A CA 1
ATOM 2513 C C . SER A 1 313 ? 5.579 39.619 -59.777 1.00 52.12 313 SER A C 1
ATOM 2515 O O . SER A 1 313 ? 4.447 39.745 -59.319 1.00 52.12 313 SER A O 1
ATOM 2517 N N . LYS A 1 314 ? 5.813 39.297 -61.057 1.00 53.16 314 LYS A N 1
ATOM 2518 C CA . LYS A 1 314 ? 4.751 39.056 -62.047 1.00 53.16 314 LYS A CA 1
ATOM 2519 C C . LYS A 1 314 ? 3.891 37.839 -61.696 1.00 53.16 314 LYS A C 1
ATOM 2521 O O . LYS A 1 314 ? 2.677 37.881 -61.838 1.00 53.16 314 LYS A O 1
ATOM 2526 N N . ILE A 1 315 ? 4.506 36.774 -61.179 1.00 52.72 315 ILE A N 1
ATOM 2527 C CA . ILE A 1 315 ? 3.793 35.574 -60.715 1.00 52.72 315 ILE A CA 1
ATOM 2528 C C . ILE A 1 315 ? 2.933 35.887 -59.483 1.00 52.72 315 ILE A C 1
ATOM 2530 O O . ILE A 1 315 ? 1.818 35.384 -59.383 1.00 52.72 315 ILE A O 1
ATOM 2534 N N . LYS A 1 316 ? 3.397 36.758 -58.573 1.00 49.41 316 LYS A N 1
ATOM 2535 C CA . LYS A 1 316 ? 2.589 37.218 -57.432 1.00 49.41 316 LYS A CA 1
ATOM 2536 C C . LYS A 1 316 ? 1.378 38.053 -57.850 1.00 49.41 316 LYS A C 1
ATOM 2538 O O . LYS A 1 316 ? 0.314 37.882 -57.261 1.00 49.41 316 LYS A O 1
ATOM 2543 N N . GLU A 1 317 ? 1.517 38.907 -58.865 1.00 53.38 317 GLU A N 1
ATOM 2544 C CA . GLU A 1 317 ? 0.383 39.640 -59.448 1.00 53.38 317 GLU A CA 1
ATOM 2545 C C . GLU A 1 317 ? -0.644 38.695 -60.083 1.00 53.38 317 GLU A C 1
ATOM 2547 O O . GLU A 1 317 ? -1.840 38.880 -59.878 1.00 53.38 317 GLU A O 1
ATOM 2552 N N . ILE A 1 318 ? -0.193 37.636 -60.765 1.00 51.12 318 ILE A N 1
ATOM 2553 C CA . ILE A 1 318 ? -1.083 36.623 -61.356 1.00 51.12 318 ILE A CA 1
ATOM 2554 C C . ILE A 1 318 ? -1.754 35.767 -60.265 1.00 51.12 318 ILE A C 1
ATOM 2556 O O . ILE A 1 318 ? -2.942 35.484 -60.355 1.00 51.12 318 ILE A O 1
ATOM 2560 N N . SER A 1 319 ? -1.043 35.422 -59.183 1.00 45.75 319 SER A N 1
ATOM 2561 C CA . SER A 1 319 ? -1.589 34.613 -58.076 1.00 45.75 319 SER A CA 1
ATOM 2562 C C . SER A 1 319 ? -2.635 35.324 -57.207 1.00 45.75 319 SER A C 1
ATOM 2564 O O . SER A 1 319 ? -3.305 34.675 -56.409 1.00 45.75 319 SER A O 1
ATOM 2566 N N . ASN A 1 320 ? -2.790 36.645 -57.352 1.00 49.88 320 ASN A N 1
ATOM 2567 C CA . ASN A 1 320 ? -3.859 37.397 -56.689 1.00 49.88 320 ASN A CA 1
ATOM 2568 C C . ASN A 1 320 ? -5.197 37.335 -57.448 1.00 49.88 320 ASN A C 1
ATOM 2570 O O . ASN A 1 320 ? -6.186 37.889 -56.971 1.00 49.88 320 ASN A O 1
ATOM 2574 N N . ILE A 1 321 ? -5.257 36.643 -58.590 1.00 49.03 321 ILE A N 1
ATOM 2575 C CA . ILE A 1 321 ? -6.495 36.372 -59.322 1.00 49.03 321 ILE A CA 1
ATOM 2576 C C . ILE A 1 321 ? -6.772 34.864 -59.235 1.00 49.03 321 ILE A C 1
ATOM 2578 O O . ILE A 1 321 ? -6.389 34.108 -60.113 1.00 49.03 321 ILE A O 1
ATOM 2582 N N . ASN A 1 322 ? -7.434 34.476 -58.139 1.00 47.69 322 ASN A N 1
ATOM 2583 C CA . ASN A 1 322 ? -8.091 33.191 -57.851 1.00 47.69 322 ASN A CA 1
ATOM 2584 C C . ASN A 1 322 ? -7.283 31.875 -57.961 1.00 47.69 322 ASN A C 1
ATOM 2586 O O . ASN A 1 322 ? -6.569 31.591 -58.914 1.00 47.69 322 ASN A O 1
ATOM 2590 N N . ASN A 1 323 ? -7.476 31.026 -56.943 1.00 53.47 323 ASN A N 1
ATOM 2591 C CA . ASN A 1 323 ? -6.928 29.671 -56.790 1.00 53.47 323 ASN A CA 1
ATOM 2592 C C . ASN A 1 323 ? -7.510 28.663 -57.810 1.00 53.47 323 ASN A C 1
ATOM 2594 O O . ASN A 1 323 ? -8.087 27.655 -57.404 1.00 53.47 323 ASN A O 1
ATOM 2598 N N . ASP A 1 324 ? -7.357 28.898 -59.110 1.00 52.03 324 ASP A N 1
ATOM 2599 C CA . ASP A 1 324 ? -7.650 27.889 -60.133 1.00 52.03 324 ASP A CA 1
ATOM 2600 C C . ASP A 1 324 ? -6.359 27.160 -60.519 1.00 52.03 324 ASP A C 1
ATOM 2602 O O . ASP A 1 324 ? -5.423 27.743 -61.074 1.00 52.03 324 ASP A O 1
ATOM 2606 N N . SER A 1 325 ? -6.285 25.865 -60.185 1.00 53.28 325 SER A N 1
ATOM 2607 C CA . SER A 1 325 ? -5.069 25.055 -60.356 1.00 53.28 325 SER A CA 1
ATOM 2608 C C . SER A 1 325 ? -4.622 24.952 -61.815 1.00 53.28 325 SER A C 1
ATOM 2610 O O . SER A 1 325 ? -3.427 24.843 -62.070 1.00 53.28 325 SER A O 1
ATOM 2612 N N . GLU A 1 326 ? -5.546 25.081 -62.772 1.00 54.16 326 GLU A N 1
ATOM 2613 C CA . GLU A 1 326 ? -5.228 25.098 -64.205 1.00 54.16 326 GLU A CA 1
ATOM 2614 C C . GLU A 1 326 ? -4.338 26.281 -64.607 1.00 54.16 326 GLU A C 1
ATOM 2616 O O . GLU A 1 326 ? -3.487 26.141 -65.484 1.00 54.16 326 GLU A O 1
ATOM 2621 N N . ILE A 1 327 ? -4.476 27.441 -63.956 1.00 54.66 327 ILE A N 1
ATOM 2622 C CA . ILE A 1 327 ? -3.648 28.617 -64.266 1.00 54.66 327 ILE A CA 1
ATOM 2623 C C . ILE A 1 327 ? -2.226 28.412 -63.734 1.00 54.66 327 ILE A C 1
ATOM 2625 O O . ILE A 1 327 ? -1.256 28.805 -64.384 1.00 54.66 327 ILE A O 1
ATOM 2629 N N . ILE A 1 328 ? -2.092 27.751 -62.581 1.00 53.91 328 ILE A N 1
ATOM 2630 C CA . ILE A 1 328 ? -0.794 27.409 -61.989 1.00 53.91 328 ILE A CA 1
ATOM 2631 C C . ILE A 1 328 ? -0.074 26.377 -62.860 1.00 53.91 328 ILE A C 1
ATOM 2633 O O . ILE A 1 328 ? 1.102 26.568 -63.171 1.00 53.91 328 ILE A O 1
ATOM 2637 N N . ASP A 1 329 ? -0.775 25.340 -63.315 1.00 56.72 329 ASP A N 1
ATOM 2638 C CA . ASP A 1 329 ? -0.193 24.311 -64.179 1.00 56.72 329 ASP A CA 1
ATOM 2639 C C . ASP A 1 329 ? 0.236 24.894 -65.534 1.00 56.72 329 ASP A C 1
ATOM 2641 O O . ASP A 1 329 ? 1.353 24.643 -65.994 1.00 56.72 329 ASP A O 1
ATOM 2645 N N . ARG A 1 330 ? -0.570 25.792 -66.115 1.00 60.41 330 ARG A N 1
ATOM 2646 C CA . ARG A 1 330 ? -0.237 26.470 -67.378 1.00 60.41 330 ARG A CA 1
ATOM 2647 C C . ARG A 1 330 ? 0.899 27.489 -67.234 1.00 60.41 330 ARG A C 1
ATOM 2649 O O . ARG A 1 330 ? 1.704 27.655 -68.149 1.00 60.41 330 ARG A O 1
ATOM 2656 N N . ALA A 1 331 ? 1.023 28.139 -66.075 1.00 55.50 331 ALA A N 1
ATOM 2657 C CA . ALA A 1 331 ? 2.157 29.010 -65.763 1.00 55.50 331 ALA A CA 1
ATOM 2658 C C . ALA A 1 331 ? 3.461 28.216 -65.567 1.00 55.50 331 ALA A C 1
ATOM 2660 O O . ALA A 1 331 ? 4.531 28.678 -65.970 1.00 55.50 331 ALA A O 1
ATOM 2661 N N . ILE A 1 332 ? 3.382 27.015 -64.985 1.00 62.31 332 ILE A N 1
ATOM 2662 C CA . ILE A 1 332 ? 4.525 26.103 -64.851 1.00 62.31 332 ILE A CA 1
ATOM 2663 C C . ILE A 1 332 ? 4.970 25.586 -66.228 1.00 62.31 332 ILE A C 1
ATOM 2665 O O . ILE A 1 332 ? 6.174 25.523 -66.479 1.00 62.31 332 ILE A O 1
ATOM 2669 N N . GLU A 1 333 ? 4.037 25.277 -67.132 1.00 66.56 333 GLU A N 1
ATOM 2670 C CA . GLU A 1 333 ? 4.344 24.883 -68.516 1.00 66.56 333 GLU A CA 1
ATOM 2671 C C . GLU A 1 333 ? 5.042 26.002 -69.304 1.00 66.56 333 GLU A C 1
ATOM 2673 O O . GLU A 1 333 ? 6.108 25.777 -69.878 1.00 66.56 333 GLU A O 1
ATOM 2678 N N . LEU A 1 334 ? 4.528 27.235 -69.243 1.00 63.53 334 LEU A N 1
ATOM 2679 C CA . LEU A 1 334 ? 5.144 28.387 -69.918 1.00 63.53 334 LEU A CA 1
ATOM 2680 C C . LEU A 1 334 ? 6.547 28.711 -69.381 1.00 63.53 334 LEU A C 1
ATOM 2682 O O . LEU A 1 334 ? 7.428 29.129 -70.135 1.00 63.53 334 LEU A O 1
ATOM 2686 N N . LEU A 1 335 ? 6.784 28.505 -68.081 1.00 60.50 335 LEU A N 1
ATOM 2687 C CA . LEU A 1 335 ? 8.112 28.661 -67.482 1.00 60.50 335 LEU A CA 1
ATOM 2688 C C . LEU A 1 335 ? 9.090 27.574 -67.942 1.00 60.50 335 LEU A C 1
ATOM 2690 O O . LEU A 1 335 ? 10.278 27.866 -68.080 1.00 60.50 335 LEU A O 1
ATOM 2694 N N . ARG A 1 336 ? 8.615 26.350 -68.205 1.00 64.19 336 ARG A N 1
ATOM 2695 C CA . ARG A 1 336 ? 9.440 25.282 -68.790 1.00 64.19 336 ARG A CA 1
ATOM 2696 C C . ARG A 1 336 ? 9.810 25.595 -70.238 1.00 64.19 336 ARG A C 1
ATOM 2698 O O . ARG A 1 336 ? 10.992 25.549 -70.560 1.00 64.19 336 ARG A O 1
ATOM 2705 N N . GLU A 1 337 ? 8.862 26.042 -71.062 1.00 63.34 337 GLU A N 1
ATOM 2706 C CA . GLU A 1 337 ? 9.144 26.444 -72.452 1.00 63.34 337 GLU A CA 1
ATOM 2707 C C . GLU A 1 337 ? 10.128 27.623 -72.558 1.00 63.34 337 GLU A C 1
ATOM 2709 O O . GLU A 1 337 ? 10.937 27.685 -73.484 1.00 63.34 337 GLU A O 1
ATOM 2714 N N . GLN A 1 338 ? 10.093 28.569 -71.613 1.00 56.34 338 GLN A N 1
ATOM 2715 C CA . GLN A 1 338 ? 11.032 29.701 -71.579 1.00 56.34 338 GLN A CA 1
ATOM 2716 C C . GLN A 1 338 ? 12.450 29.295 -71.148 1.00 56.34 338 GLN A C 1
ATOM 2718 O O . GLN A 1 338 ? 13.412 29.951 -71.540 1.00 56.34 338 GLN A O 1
ATOM 2723 N N . LEU A 1 339 ? 12.582 28.238 -70.342 1.00 54.12 339 LEU A N 1
ATOM 2724 C CA . LEU A 1 339 ? 13.870 27.710 -69.881 1.00 54.12 339 LEU A CA 1
ATOM 2725 C C . LEU A 1 339 ? 14.500 26.726 -70.876 1.00 54.12 339 LEU A C 1
ATOM 2727 O O . LEU A 1 339 ? 15.711 26.525 -70.830 1.00 54.12 339 LEU A O 1
ATOM 2731 N N . GLU A 1 340 ? 13.702 26.139 -71.771 1.00 55.09 340 GLU A N 1
ATOM 2732 C CA . GLU A 1 340 ? 14.164 25.194 -72.795 1.00 55.09 340 GLU A CA 1
ATOM 2733 C C . GLU A 1 340 ? 14.510 25.841 -74.143 1.00 55.09 340 GLU A C 1
ATOM 2735 O O . GLU A 1 340 ? 15.051 25.159 -75.011 1.00 55.09 340 GLU A O 1
ATOM 2740 N N . LYS A 1 341 ? 14.278 27.148 -74.341 1.00 43.56 341 LYS A N 1
ATOM 2741 C CA . LYS A 1 341 ? 14.794 27.837 -75.535 1.00 43.56 341 LYS A CA 1
ATOM 2742 C C . LYS A 1 341 ? 16.296 28.113 -75.377 1.00 43.56 341 LYS A C 1
ATOM 2744 O O . LYS A 1 341 ? 16.663 28.918 -74.519 1.00 43.56 341 LYS A O 1
ATOM 2749 N N . PRO A 1 342 ? 17.169 27.489 -76.191 1.00 45.41 342 PRO A N 1
ATOM 2750 C CA . PRO A 1 342 ? 18.583 27.821 -76.187 1.00 45.41 342 PRO A CA 1
ATOM 2751 C C . PRO A 1 342 ? 18.756 29.214 -76.805 1.00 45.41 342 PRO A C 1
ATOM 2753 O O . PRO A 1 342 ? 18.157 29.515 -77.838 1.00 45.41 342 PRO A O 1
ATOM 2756 N N . THR A 1 343 ? 19.533 30.069 -76.140 1.00 45.38 343 THR A N 1
ATOM 2757 C CA . THR A 1 343 ? 20.052 31.319 -76.721 1.00 45.38 343 THR A CA 1
ATOM 2758 C C . THR A 1 343 ? 20.935 31.056 -77.921 1.00 45.38 343 THR A C 1
ATOM 2760 O O . THR A 1 343 ? 21.761 30.119 -77.810 1.00 45.38 343 THR A O 1
#